Protein AF-A0A914RXA6-F1 (afdb_monomer)

Solvent-accessible surface area (backbone atoms only — not comparable to full-atom values): 20147 Å² total; per-residue (Å²): 140,71,58,86,93,45,43,65,64,52,51,53,50,33,56,74,69,72,50,89,82,77,82,39,56,93,51,66,67,59,55,51,46,68,58,69,48,72,67,62,54,61,55,39,67,74,65,61,76,54,83,86,56,59,90,65,76,67,70,42,73,61,54,65,49,63,72,43,52,73,65,57,54,55,53,51,73,72,42,91,56,79,72,66,82,76,67,86,68,56,71,71,52,51,51,52,47,53,53,40,39,26,70,80,35,60,93,83,37,78,87,78,80,72,66,60,33,81,85,72,40,52,60,83,75,58,58,83,81,52,86,82,71,82,71,86,61,72,94,69,70,74,56,85,57,93,64,69,81,92,52,52,63,46,33,62,37,60,74,42,94,46,41,63,63,94,42,90,64,60,51,68,52,58,33,51,54,50,51,51,53,66,27,88,86,32,50,95,68,60,60,62,47,78,48,84,48,66,50,33,20,34,48,24,32,57,27,22,47,41,63,97,44,67,52,97,59,41,71,60,52,51,54,48,50,48,54,14,43,56,46,21,21,70,69,78,66,56,76,57,49,76,46,26,40,15,74,71,76,49,33,31,48,88,46,69,49,39,44,40,39,74,73,68,60,29,74,48,44,28,38,35,25,34,66,44,63,76,64,91,55,56,77,46,86,36,80,64,63,58,66,84,48,53,51,58,51,50,54,28,49,47,55,17,50,52,46,49,53,52,49,50,54,50,52,51,33,56,76,71,71,48,86,73,78,78,74,82,85,77,79,78,96,125

Sequence (334 aa):
MVPPSMHRIVEDLFTGENLTFAITIPDVMNNARLKDDPILDEEADQRGILPHFRPYVSIDAKLAENHFSAESQNKIGLLKAKYRFGDYGSYKEMIKFMRTIEFYYPNFTKIIRIGMTHEGSPIEDDIFRVRLWRKNRSPQKCVRSLWGGRQTGSSTNPCSNLYQGEKVFSEPESRAVRDFLMSKEMKNKLDAFITLHTYAQLWIHPYSHETETYPMDYIELKRTAKRAIDKLKSVYGTQYKIGTGADTLAPASGGSDDWAKGVLGVKYVYLVELRPELECDIVSNGFILNKYELIPTAVETWEAVQVVMTSVLRAKRLSEGDSRLPSLFMRKQL

Organism: Parascaris equorum (NCBI:txid6256)

Secondary structure (DSSP, 8-state):
---TTTHHHHHHHHHHTT-----S-S-HHHHHHHHH-SHHHHHHHHHT--TTTTTTTT--HHHHHHHS-HHHHHHHHT-SS---TT----HHHHHHHHHHHHHH-TTT---------TTSS-GGG-TTT-TT--S----------S-----TT-BS-TTSTTB--SSTT-SHHHHHHHHHHHSTTTTT---EEEEEEEEE-EEE-S--SSTT---TTHHHHHHHHHHHHHHHHHHH----EEE-HHHHT---TT-HHHHHHHTS--SEEEEEEEEEESS--TT--SSS--GGGHHHHHHHHHHHHHHHHHHHHHHHHHHTT--PPP-SS-----

Nearest PDB structures (foldseek):
  1arm-assembly1_A  TM=8.042E-01  e=1.840E-14  Bos taurus
  1cps-assembly1_A  TM=8.169E-01  e=6.259E-13  Bos taurus
  4a94-assembly2_B  TM=7.901E-01  e=2.285E-13  Homo sapiens
  7eqz-assembly1_A  TM=7.968E-01  e=7.349E-12  Aedes aegypti
  7neu-assembly1_A  TM=6.731E-01  e=1.096E-12  Homo sapiens

InterPro domains:
  IPR000834 Peptidase M14, carboxypeptidase A [PF00246] (131-304)
  IPR000834 Peptidase M14, carboxypeptidase A [PS52035] (117-312)
  IPR000834 Peptidase M14, carboxypeptidase A [SM00631] (88-300)

Radius of gyration: 22.4 Å; Cα contacts (8 Å, |Δi|>4): 372; chains: 1; bounding box: 57×43×68 Å

Structure (mmCIF, N/CA/C/O backbone):
data_AF-A0A914RXA6-F1
#
_entry.id   AF-A0A914RXA6-F1
#
loop_
_atom_site.group_PDB
_atom_site.id
_atom_site.type_symbol
_atom_site.label_atom_id
_atom_site.label_alt_id
_atom_site.label_comp_id
_atom_site.label_asym_id
_atom_site.label_entity_id
_atom_site.label_seq_id
_atom_site.pdbx_PDB_ins_code
_atom_site.Cartn_x
_atom_site.Cartn_y
_atom_site.Cartn_z
_atom_site.occupancy
_atom_site.B_iso_or_equiv
_atom_site.auth_seq_id
_atom_site.auth_comp_id
_atom_site.auth_asym_id
_atom_site.auth_atom_id
_atom_site.pdbx_PDB_model_num
ATOM 1 N N . MET A 1 1 ? 17.495 -1.559 -11.433 1.00 70.69 1 MET A N 1
ATOM 2 C CA . MET A 1 1 ? 18.217 -2.843 -11.580 1.00 70.69 1 MET A CA 1
ATOM 3 C C . MET A 1 1 ? 18.555 -3.038 -13.044 1.00 70.69 1 MET A C 1
ATOM 5 O O . MET A 1 1 ? 17.665 -2.872 -13.869 1.00 70.69 1 MET A O 1
ATOM 9 N N . VAL A 1 2 ? 19.803 -3.374 -13.355 1.00 75.62 2 VAL A N 1
ATOM 10 C CA . VAL A 1 2 ? 20.264 -3.628 -14.726 1.00 75.62 2 VAL A CA 1
ATOM 11 C C . VAL A 1 2 ? 20.652 -5.107 -14.838 1.00 75.62 2 VAL A C 1
ATOM 13 O O . VAL A 1 2 ? 21.320 -5.607 -13.934 1.00 75.62 2 VAL A O 1
ATOM 16 N N . PRO A 1 3 ? 20.219 -5.839 -15.881 1.00 75.38 3 PRO A N 1
ATOM 17 C CA . PRO A 1 3 ? 20.657 -7.215 -16.104 1.00 75.38 3 PRO A CA 1
ATOM 18 C C . PRO A 1 3 ? 22.185 -7.325 -16.246 1.00 75.38 3 PRO A C 1
ATOM 20 O O . PRO A 1 3 ? 22.790 -6.432 -16.844 1.00 75.38 3 PRO A O 1
ATOM 23 N N . PRO A 1 4 ? 22.817 -8.428 -15.795 1.00 72.44 4 PRO A N 1
ATOM 24 C CA . PRO A 1 4 ? 24.272 -8.604 -15.884 1.00 72.44 4 PRO A CA 1
ATOM 25 C C . PRO A 1 4 ? 24.835 -8.486 -17.308 1.00 72.44 4 PRO A C 1
ATOM 27 O O . PRO A 1 4 ? 25.967 -8.070 -17.500 1.00 72.44 4 PRO A O 1
ATOM 30 N N . SER A 1 5 ? 24.049 -8.801 -18.336 1.00 75.62 5 SER A N 1
ATOM 31 C CA . SER A 1 5 ? 24.478 -8.646 -19.730 1.00 75.62 5 SER A CA 1
ATOM 32 C C . SER A 1 5 ? 24.536 -7.190 -20.211 1.00 75.62 5 SER A C 1
ATOM 34 O O . SER A 1 5 ? 25.124 -6.928 -21.254 1.00 75.62 5 SER A O 1
ATOM 36 N N . MET A 1 6 ? 23.914 -6.251 -19.490 1.00 79.44 6 MET A N 1
ATOM 37 C CA . MET A 1 6 ? 23.761 -4.855 -19.915 1.00 79.44 6 MET A CA 1
ATOM 38 C C . MET A 1 6 ? 24.449 -3.848 -18.991 1.00 79.44 6 MET A C 1
ATOM 40 O O . MET A 1 6 ? 24.481 -2.670 -19.332 1.00 79.44 6 MET A O 1
ATOM 44 N N . HIS A 1 7 ? 25.002 -4.267 -17.846 1.00 82.69 7 HIS A N 1
ATOM 45 C CA . HIS A 1 7 ? 25.527 -3.320 -16.854 1.00 82.69 7 HIS A CA 1
ATOM 46 C C . HIS A 1 7 ? 26.652 -2.438 -17.424 1.00 82.69 7 HIS A C 1
ATOM 48 O O . HIS A 1 7 ? 26.572 -1.223 -17.292 1.00 82.69 7 HIS A O 1
ATOM 54 N N . ARG A 1 8 ? 27.609 -3.017 -18.170 1.00 84.31 8 ARG A N 1
ATOM 55 C CA . ARG A 1 8 ? 28.707 -2.261 -18.803 1.00 84.31 8 ARG A CA 1
ATOM 56 C C . ARG A 1 8 ? 28.204 -1.221 -19.796 1.00 84.31 8 ARG A C 1
ATOM 58 O O . ARG A 1 8 ? 28.643 -0.087 -19.765 1.00 84.31 8 ARG A O 1
ATOM 65 N N . ILE A 1 9 ? 27.226 -1.592 -20.624 1.00 88.00 9 ILE A N 1
ATOM 66 C CA . ILE A 1 9 ? 26.633 -0.684 -21.616 1.00 88.00 9 ILE A CA 1
ATOM 67 C C . ILE A 1 9 ? 25.974 0.516 -20.920 1.00 88.00 9 ILE A C 1
ATOM 69 O O . ILE A 1 9 ? 26.076 1.640 -21.397 1.00 88.00 9 ILE A O 1
ATOM 73 N N . VAL A 1 10 ? 25.293 0.285 -19.794 1.00 86.12 10 VAL A N 1
ATOM 74 C CA . VAL A 1 10 ? 24.651 1.359 -19.020 1.00 86.12 10 VAL A CA 1
ATOM 75 C C . VAL A 1 10 ? 25.687 2.235 -18.309 1.00 86.12 10 VAL A C 1
ATOM 77 O O . VAL A 1 10 ? 25.536 3.453 -18.303 1.00 86.12 10 VAL A O 1
ATOM 80 N N . GLU A 1 11 ? 26.741 1.642 -17.745 1.00 87.56 11 GLU A N 1
ATOM 81 C CA . GLU A 1 11 ? 27.857 2.376 -17.128 1.00 87.56 11 GLU A CA 1
ATOM 82 C C . GLU A 1 11 ? 28.585 3.261 -18.153 1.00 87.56 11 GLU A C 1
ATOM 84 O O . GLU A 1 11 ? 28.803 4.447 -17.898 1.00 87.56 11 GLU A O 1
ATOM 89 N N . ASP A 1 12 ? 28.889 2.723 -19.337 1.00 89.00 12 ASP A N 1
ATOM 90 C CA . ASP A 1 12 ? 29.521 3.459 -20.437 1.00 89.00 12 ASP A CA 1
ATOM 91 C C . ASP A 1 12 ? 28.629 4.612 -20.923 1.00 89.00 12 ASP A C 1
ATOM 93 O O . ASP A 1 12 ? 29.107 5.717 -21.168 1.00 89.00 12 ASP A O 1
ATOM 97 N N . LEU A 1 13 ? 27.313 4.390 -21.012 1.00 91.00 13 LEU A N 1
ATOM 98 C CA . LEU A 1 13 ? 26.353 5.435 -21.370 1.00 91.00 13 LEU A CA 1
ATOM 99 C C . LEU A 1 13 ? 26.329 6.561 -20.328 1.00 91.00 13 LEU A C 1
ATOM 101 O O . LEU A 1 13 ? 26.361 7.735 -20.684 1.00 91.00 13 LEU A O 1
ATOM 105 N N . PHE A 1 14 ? 26.269 6.223 -19.038 1.00 91.50 14 PHE A N 1
ATOM 106 C CA . PHE A 1 14 ? 26.214 7.227 -17.973 1.00 91.50 14 PHE A CA 1
ATOM 107 C C . PHE A 1 14 ? 27.511 8.021 -17.867 1.00 91.50 14 PHE A C 1
ATOM 109 O O . PHE A 1 14 ? 27.465 9.242 -17.747 1.00 91.50 14 PHE A O 1
ATOM 116 N N . THR A 1 15 ? 28.659 7.352 -17.961 1.00 89.19 15 THR A N 1
ATOM 117 C CA . THR A 1 15 ? 29.961 8.029 -17.978 1.00 89.19 15 THR A CA 1
ATOM 118 C C . THR A 1 15 ? 30.140 8.890 -19.229 1.00 89.19 15 THR A C 1
ATOM 120 O O . THR A 1 15 ? 30.612 10.020 -19.113 1.00 89.19 15 THR A O 1
ATOM 123 N N . GLY A 1 16 ? 29.703 8.413 -20.399 1.00 90.38 16 GLY A N 1
ATOM 124 C CA . GLY A 1 16 ? 29.740 9.162 -21.658 1.00 90.38 16 GLY A CA 1
ATOM 125 C C . GLY A 1 16 ? 28.891 10.438 -21.643 1.00 90.38 16 GLY A C 1
ATOM 126 O O . GLY A 1 16 ? 29.319 11.460 -22.172 1.00 90.38 16 GLY A O 1
ATOM 127 N N . GLU A 1 17 ? 27.737 10.407 -20.974 1.00 92.88 17 GLU A N 1
ATOM 128 C CA . GLU A 1 17 ? 26.846 11.565 -20.783 1.00 92.88 17 GLU A CA 1
ATOM 129 C C . GLU A 1 17 ? 27.187 12.396 -19.528 1.00 92.88 17 GLU A C 1
ATOM 131 O O . GLU A 1 17 ? 26.440 13.298 -19.145 1.00 92.88 17 GLU A O 1
ATOM 136 N N . ASN A 1 18 ? 28.316 12.106 -18.868 1.00 92.00 18 ASN A N 1
ATOM 137 C CA . ASN A 1 18 ? 28.782 12.780 -17.653 1.00 92.00 18 ASN A CA 1
ATOM 138 C C . ASN A 1 18 ? 27.747 12.774 -16.503 1.00 92.00 18 ASN A C 1
ATOM 140 O O . ASN A 1 18 ? 27.629 13.731 -15.732 1.00 92.00 18 ASN A O 1
ATOM 144 N N . LEU A 1 19 ? 26.976 11.689 -16.398 1.00 87.38 19 LEU A N 1
ATOM 145 C CA . LEU A 1 19 ? 25.989 11.463 -15.348 1.00 87.38 19 LEU A CA 1
ATOM 146 C C . LEU A 1 19 ? 26.650 10.820 -14.126 1.00 87.38 19 LEU A C 1
ATOM 148 O O . LEU A 1 19 ? 27.368 9.824 -14.230 1.00 87.38 19 LEU A O 1
ATOM 152 N N . THR A 1 20 ? 26.359 11.351 -12.941 1.00 87.25 20 THR A N 1
ATOM 153 C CA . THR A 1 20 ? 26.773 10.739 -11.677 1.00 87.25 20 THR A CA 1
ATOM 154 C C . THR A 1 20 ? 25.828 9.598 -11.308 1.00 87.25 20 THR A C 1
ATOM 156 O O . THR A 1 20 ? 24.606 9.736 -11.346 1.00 87.25 20 THR A O 1
ATOM 159 N N . PHE A 1 21 ? 26.390 8.449 -10.935 1.00 82.75 21 PHE A N 1
ATOM 160 C CA . PHE A 1 21 ? 25.618 7.287 -10.499 1.00 82.75 21 PHE A CA 1
ATOM 161 C C . PHE A 1 21 ? 26.344 6.528 -9.387 1.00 82.75 21 PHE A C 1
ATOM 163 O O . PHE A 1 21 ? 27.556 6.648 -9.217 1.00 82.75 21 PHE A O 1
ATOM 170 N N . ALA A 1 22 ? 25.590 5.725 -8.637 1.00 80.12 22 ALA A N 1
ATOM 171 C CA . ALA A 1 22 ? 26.117 4.814 -7.630 1.00 80.12 22 ALA A CA 1
ATOM 172 C C . ALA A 1 22 ? 25.520 3.420 -7.840 1.00 80.12 22 ALA A C 1
ATOM 174 O O . ALA A 1 22 ? 24.326 3.274 -8.116 1.00 80.12 22 ALA A O 1
ATOM 175 N N . ILE A 1 23 ? 26.349 2.385 -7.702 1.00 77.69 23 ILE A N 1
ATOM 176 C CA . ILE A 1 23 ? 25.876 1.000 -7.709 1.00 77.69 23 ILE A CA 1
ATOM 177 C C . ILE A 1 23 ? 25.310 0.712 -6.326 1.00 77.69 23 ILE A C 1
ATOM 179 O O . ILE A 1 23 ? 26.060 0.646 -5.360 1.00 77.69 23 ILE A O 1
ATOM 183 N N . THR A 1 24 ? 23.991 0.537 -6.239 1.00 71.38 24 THR A N 1
ATOM 184 C CA . THR A 1 24 ? 23.312 0.289 -4.962 1.00 71.38 24 THR A CA 1
ATOM 185 C C . THR A 1 24 ? 23.213 -1.179 -4.587 1.00 71.38 24 THR A C 1
ATOM 187 O O . THR A 1 24 ? 22.946 -1.461 -3.442 1.00 71.38 24 THR A O 1
ATOM 190 N N . ILE A 1 25 ? 23.375 -2.139 -5.497 1.00 72.75 25 ILE A N 1
ATOM 191 C CA . ILE A 1 25 ? 23.600 -3.550 -5.145 1.00 72.75 25 ILE A CA 1
ATOM 192 C C . ILE A 1 25 ? 24.485 -4.138 -6.241 1.00 72.75 25 ILE A C 1
ATOM 194 O O . ILE A 1 25 ? 24.017 -4.237 -7.378 1.00 72.75 25 ILE A O 1
ATOM 198 N N . PRO A 1 26 ? 25.725 -4.551 -5.932 1.00 76.75 26 PRO A N 1
ATOM 199 C CA . PRO A 1 26 ? 26.627 -5.097 -6.942 1.00 76.75 26 PRO A CA 1
ATOM 200 C C . PRO A 1 26 ? 26.204 -6.496 -7.411 1.00 76.75 26 PRO A C 1
ATOM 202 O O . PRO A 1 26 ? 26.319 -6.804 -8.592 1.00 76.75 26 PRO A O 1
ATOM 205 N N . ASP A 1 27 ? 25.662 -7.327 -6.512 1.00 75.12 27 ASP A N 1
ATOM 206 C CA . ASP A 1 27 ? 25.186 -8.677 -6.831 1.00 75.12 27 ASP A CA 1
ATOM 207 C C . ASP A 1 27 ? 23.806 -8.946 -6.215 1.00 75.12 27 ASP A C 1
ATOM 209 O O . ASP A 1 27 ? 23.654 -9.251 -5.029 1.00 75.12 27 ASP A O 1
ATOM 213 N N . VAL A 1 28 ? 22.772 -8.825 -7.051 1.00 73.06 28 VAL A N 1
ATOM 214 C CA . VAL A 1 28 ? 21.378 -9.067 -6.656 1.00 73.06 28 VAL A CA 1
ATOM 215 C C . VAL A 1 28 ? 21.133 -10.545 -6.340 1.00 73.06 28 VAL A C 1
ATOM 217 O O . VAL A 1 28 ? 20.337 -10.846 -5.451 1.00 73.06 28 VAL A O 1
ATOM 220 N N . MET A 1 29 ? 21.805 -11.468 -7.038 1.00 68.31 29 MET A N 1
ATOM 221 C CA . MET A 1 29 ? 21.589 -12.904 -6.860 1.00 68.31 29 MET A CA 1
ATOM 222 C C . MET A 1 29 ? 22.169 -13.377 -5.530 1.00 68.31 29 MET A C 1
ATOM 224 O O . MET A 1 29 ? 21.499 -14.099 -4.793 1.00 68.31 29 MET A O 1
ATOM 228 N N . ASN A 1 30 ? 23.384 -12.940 -5.203 1.00 69.94 30 ASN A N 1
ATOM 229 C CA . ASN A 1 30 ? 24.000 -13.259 -3.924 1.00 69.94 30 ASN A CA 1
ATOM 230 C C . ASN A 1 30 ? 23.242 -12.610 -2.755 1.00 69.94 30 ASN A C 1
ATOM 232 O O . ASN A 1 30 ? 22.976 -13.275 -1.761 1.00 69.94 30 ASN A O 1
ATOM 236 N N . ASN A 1 31 ? 22.797 -11.355 -2.892 1.00 66.69 31 ASN A N 1
ATOM 237 C CA . ASN A 1 31 ? 21.989 -10.688 -1.861 1.00 66.69 31 ASN A CA 1
ATOM 238 C C . ASN A 1 31 ? 20.656 -11.416 -1.598 1.00 66.69 31 ASN A C 1
ATOM 240 O O . ASN A 1 31 ? 20.253 -11.566 -0.448 1.00 66.69 31 ASN A O 1
ATOM 244 N N . ALA A 1 32 ? 19.990 -11.909 -2.650 1.00 65.38 32 ALA A N 1
ATOM 245 C CA . ALA A 1 32 ? 18.793 -12.733 -2.495 1.00 65.38 32 ALA A CA 1
ATOM 246 C C . ALA A 1 32 ? 19.107 -14.044 -1.753 1.00 65.38 32 ALA A C 1
ATOM 248 O O . ALA A 1 32 ? 18.451 -14.356 -0.767 1.00 65.38 32 ALA A O 1
ATOM 249 N N . ARG A 1 33 ? 20.165 -14.759 -2.162 1.00 65.81 33 ARG A N 1
ATOM 250 C CA . ARG A 1 33 ? 20.575 -16.023 -1.529 1.00 65.81 33 ARG A CA 1
ATOM 251 C C . ARG A 1 33 ? 20.935 -15.863 -0.057 1.00 65.81 33 ARG A C 1
ATOM 253 O O . ARG A 1 33 ? 20.430 -16.620 0.755 1.00 65.81 33 ARG A O 1
ATOM 260 N N . LEU A 1 34 ? 21.747 -14.867 0.298 1.00 65.00 34 LEU A N 1
ATOM 261 C CA . LEU A 1 34 ? 22.152 -14.618 1.688 1.00 65.00 34 LEU A CA 1
ATOM 262 C C . LEU A 1 34 ? 20.964 -14.318 2.610 1.00 65.00 34 LEU A C 1
ATOM 264 O O . LEU A 1 34 ? 21.022 -14.605 3.800 1.00 65.00 34 LEU A O 1
ATOM 268 N N . LYS A 1 35 ? 19.888 -13.735 2.073 1.00 64.06 35 LYS A N 1
ATOM 269 C CA . LYS A 1 35 ? 18.666 -13.447 2.836 1.00 64.06 35 LYS A CA 1
ATOM 270 C C . LYS A 1 35 ? 17.714 -14.642 2.919 1.00 64.06 35 LYS A C 1
ATOM 272 O O . LYS A 1 35 ? 16.883 -14.667 3.826 1.00 64.06 35 LYS A O 1
ATOM 277 N N . ASP A 1 36 ? 17.888 -15.627 2.041 1.00 59.00 36 ASP A N 1
ATOM 278 C CA . ASP A 1 36 ? 17.101 -16.859 1.987 1.00 59.00 36 ASP A CA 1
ATOM 279 C C . ASP A 1 36 ? 17.826 -18.076 2.628 1.00 59.00 36 ASP A C 1
ATOM 281 O O . ASP A 1 36 ? 17.186 -19.106 2.836 1.00 59.00 36 ASP A O 1
ATOM 285 N N . ASP A 1 37 ? 19.128 -17.990 2.958 1.00 54.47 37 ASP A N 1
ATOM 286 C CA . ASP A 1 37 ? 19.946 -19.113 3.464 1.00 54.47 37 ASP A CA 1
ATOM 287 C C . ASP A 1 37 ? 19.778 -19.355 4.988 1.00 54.47 37 ASP A C 1
ATOM 289 O O . ASP A 1 37 ? 20.073 -18.463 5.795 1.00 54.47 37 ASP A O 1
ATOM 293 N N . PRO A 1 38 ? 19.321 -20.548 5.424 1.00 49.25 38 PRO A N 1
ATOM 294 C CA . PRO A 1 38 ? 19.235 -20.921 6.838 1.00 49.25 38 PRO A CA 1
ATOM 295 C C 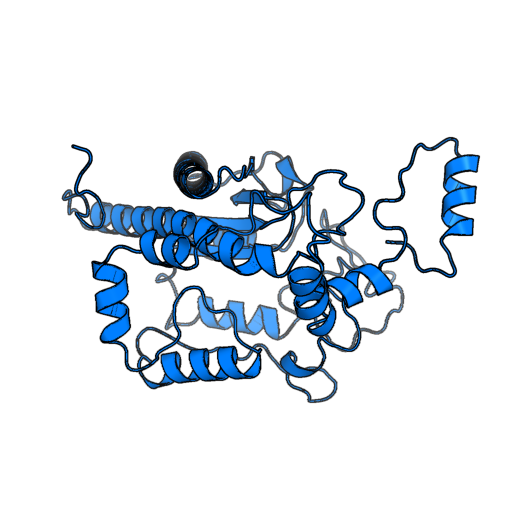. PRO A 1 38 ? 20.576 -21.346 7.465 1.00 49.25 38 PRO A C 1
ATOM 297 O O . PRO A 1 38 ? 20.719 -21.265 8.680 1.00 49.25 38 PRO A O 1
ATOM 300 N N . ILE A 1 39 ? 21.546 -21.825 6.676 1.00 45.09 39 ILE A N 1
ATOM 301 C CA . ILE A 1 39 ? 22.779 -22.478 7.167 1.00 45.09 39 ILE A CA 1
ATOM 302 C C . ILE A 1 39 ? 23.802 -21.440 7.647 1.00 45.09 39 ILE A C 1
ATOM 304 O O . ILE A 1 39 ? 24.526 -21.662 8.618 1.00 45.09 39 ILE A O 1
ATOM 308 N N . LEU A 1 40 ? 23.825 -20.269 7.008 1.00 48.44 40 LEU A N 1
ATOM 309 C CA . LEU A 1 40 ? 24.707 -19.166 7.393 1.00 48.44 40 LEU A CA 1
ATOM 310 C C . LEU A 1 40 ? 24.338 -18.533 8.745 1.00 48.44 40 LEU A C 1
ATOM 312 O O . LEU A 1 40 ? 25.197 -17.893 9.346 1.00 48.44 40 LEU A O 1
ATOM 316 N N . ASP A 1 41 ? 23.114 -18.735 9.249 1.00 44.09 41 ASP A N 1
ATOM 317 C CA . ASP A 1 41 ? 22.720 -18.284 10.593 1.00 44.09 41 ASP A CA 1
ATOM 318 C C . ASP A 1 41 ? 23.404 -19.101 11.694 1.00 44.09 41 ASP A C 1
ATOM 320 O O . ASP A 1 41 ? 23.957 -18.521 12.625 1.00 44.09 41 ASP A O 1
ATOM 324 N N . GLU A 1 42 ? 23.417 -20.435 11.586 1.00 42.56 42 GLU A N 1
ATOM 325 C CA . GLU A 1 42 ? 24.014 -21.297 12.616 1.00 42.56 42 GLU A CA 1
ATOM 326 C C . GLU A 1 42 ? 25.539 -21.137 12.682 1.00 42.56 42 GLU A C 1
ATOM 328 O O . GLU A 1 42 ? 26.114 -21.082 13.770 1.00 42.56 42 GLU A O 1
ATOM 333 N N . GLU A 1 43 ? 26.216 -21.002 11.535 1.00 40.09 43 GLU A N 1
ATOM 334 C CA . GLU A 1 43 ? 27.670 -20.804 11.515 1.00 40.09 43 GLU A CA 1
ATOM 335 C C . GLU A 1 43 ? 28.094 -19.382 11.925 1.00 40.09 43 GLU A C 1
ATOM 337 O O . GLU A 1 43 ? 29.145 -19.217 12.554 1.00 40.09 43 GLU A O 1
ATOM 342 N N . ALA A 1 44 ? 27.307 -18.348 11.602 1.00 42.56 44 ALA A N 1
ATOM 343 C CA . ALA A 1 44 ? 27.601 -16.973 12.013 1.00 42.56 44 ALA A CA 1
ATOM 344 C C . ALA A 1 44 ? 27.392 -16.759 13.521 1.00 42.56 44 ALA A C 1
ATOM 346 O O . ALA A 1 44 ? 28.184 -16.041 14.145 1.00 42.56 44 ALA A O 1
ATOM 347 N N . ASP A 1 45 ? 26.385 -17.414 14.108 1.00 43.72 45 ASP A N 1
ATOM 348 C CA . ASP A 1 45 ? 26.116 -17.385 15.549 1.00 43.72 45 ASP A CA 1
ATOM 349 C C . ASP A 1 45 ? 27.201 -18.149 16.336 1.00 43.72 45 ASP A C 1
ATOM 351 O O . ASP A 1 45 ? 27.731 -17.652 17.332 1.00 43.72 45 ASP A O 1
ATOM 355 N N . GLN A 1 46 ? 27.663 -19.295 15.816 1.00 40.72 46 GLN A N 1
ATOM 356 C CA . GLN A 1 46 ? 28.742 -20.084 16.430 1.00 40.72 46 GLN A CA 1
ATOM 357 C C . GLN A 1 46 ? 30.130 -19.429 16.345 1.00 40.72 46 GLN A C 1
ATOM 359 O O . GLN A 1 46 ? 30.961 -19.641 17.229 1.00 40.72 46 GLN A O 1
ATOM 364 N N . ARG A 1 47 ? 30.416 -18.640 15.298 1.00 42.59 47 ARG A N 1
ATOM 365 C CA . ARG A 1 47 ? 31.748 -18.035 15.089 1.00 42.59 47 ARG A CA 1
ATOM 366 C C . ARG A 1 47 ? 31.878 -16.595 15.596 1.00 42.59 47 ARG A C 1
ATOM 368 O O . ARG A 1 47 ? 32.973 -16.041 15.550 1.00 42.59 47 ARG A O 1
ATOM 375 N N . GLY A 1 48 ? 30.798 -15.968 16.071 1.00 40.97 48 GLY A N 1
ATOM 376 C CA . GLY A 1 48 ? 30.840 -14.604 16.616 1.00 40.97 48 GLY A CA 1
ATOM 377 C C . GLY A 1 48 ? 31.232 -13.517 15.601 1.00 40.97 48 GLY A C 1
ATOM 378 O O . GLY A 1 48 ? 31.668 -12.437 15.998 1.00 40.97 48 GLY A O 1
ATOM 379 N N . ILE A 1 49 ? 31.071 -13.777 14.296 1.00 43.38 49 ILE A N 1
ATOM 380 C CA . ILE A 1 49 ? 31.531 -12.913 13.184 1.00 43.38 49 ILE A CA 1
ATOM 381 C C . ILE A 1 49 ? 30.539 -11.764 12.887 1.00 43.38 49 ILE A C 1
ATOM 383 O O . ILE A 1 49 ? 30.722 -10.985 11.957 1.00 43.38 49 ILE A O 1
ATOM 387 N N . LEU A 1 50 ? 29.527 -11.556 13.736 1.00 40.50 50 LEU A N 1
ATOM 388 C CA . LEU A 1 50 ? 28.646 -10.380 13.701 1.00 40.50 50 LEU A CA 1
ATOM 389 C C . LEU A 1 50 ? 28.973 -9.357 14.818 1.00 40.50 50 LEU A C 1
ATOM 391 O O . LEU A 1 50 ? 28.096 -9.045 15.628 1.00 40.50 50 LEU A O 1
ATOM 395 N N . PRO A 1 51 ? 30.189 -8.769 14.900 1.00 34.94 51 PRO A N 1
ATOM 396 C CA . PRO A 1 51 ? 30.478 -7.742 15.901 1.00 34.94 51 PRO A CA 1
ATOM 397 C C . PRO A 1 51 ? 29.834 -6.376 15.582 1.00 34.94 51 PRO A C 1
ATOM 399 O O . PRO A 1 51 ? 29.855 -5.498 16.440 1.00 34.94 51 PRO A O 1
ATOM 402 N N . HIS A 1 52 ? 29.199 -6.190 14.413 1.00 38.66 52 HIS A N 1
ATOM 403 C CA . HIS A 1 52 ? 28.519 -4.932 14.042 1.00 38.66 52 HIS A CA 1
ATOM 404 C C . HIS A 1 52 ? 26.988 -4.989 13.934 1.00 38.66 52 HIS A C 1
ATOM 406 O O . HIS A 1 52 ? 26.366 -3.951 13.735 1.00 38.66 52 HIS A O 1
ATOM 412 N N . PHE A 1 53 ? 26.360 -6.145 14.167 1.00 38.31 53 PHE A N 1
ATOM 413 C CA . PHE A 1 53 ? 24.891 -6.260 14.215 1.00 38.31 53 PHE A CA 1
ATOM 414 C C . PHE A 1 53 ? 24.342 -6.513 15.630 1.00 38.31 53 PHE A C 1
ATOM 416 O O . PHE A 1 53 ? 23.133 -6.574 15.839 1.00 38.31 53 PHE A O 1
ATOM 423 N N . ARG A 1 54 ? 25.219 -6.582 16.640 1.00 33.59 54 ARG A N 1
ATOM 424 C CA . ARG A 1 54 ? 24.850 -6.910 18.024 1.00 33.59 54 ARG A CA 1
ATOM 425 C C . ARG A 1 54 ? 23.992 -5.905 18.818 1.00 33.59 54 ARG A C 1
ATOM 427 O O . ARG A 1 54 ? 23.446 -6.375 19.812 1.00 33.59 54 ARG A O 1
ATOM 434 N N . PRO A 1 55 ? 23.765 -4.616 18.469 1.00 32.06 55 PRO A N 1
ATOM 435 C CA . PRO A 1 55 ? 22.812 -3.834 19.258 1.00 32.06 55 PRO A CA 1
ATOM 436 C C . PRO A 1 55 ? 21.351 -4.225 18.975 1.00 32.06 55 PRO A C 1
ATOM 438 O O . PRO A 1 55 ? 20.504 -4.008 19.832 1.00 32.06 55 PRO A O 1
ATOM 441 N N . TYR A 1 56 ? 21.047 -4.827 17.816 1.00 36.59 56 TYR A N 1
ATOM 442 C CA . TYR A 1 56 ? 19.663 -5.120 17.402 1.00 36.59 56 TYR A CA 1
ATOM 443 C C . TYR A 1 56 ? 19.265 -6.598 17.523 1.00 36.59 56 TYR A C 1
ATOM 445 O O . TYR A 1 56 ? 18.080 -6.917 17.535 1.00 36.59 56 TYR A O 1
ATOM 453 N N . VAL A 1 57 ? 20.236 -7.502 17.696 1.00 36.09 57 VAL A N 1
ATOM 454 C CA . VAL A 1 57 ? 20.020 -8.961 17.834 1.00 36.09 57 VAL A CA 1
ATOM 455 C C . VAL A 1 57 ? 19.493 -9.361 19.229 1.00 36.09 57 VAL A C 1
ATOM 457 O O . VAL A 1 57 ? 19.196 -10.522 19.477 1.00 36.09 57 VAL A O 1
ATOM 460 N N . SER A 1 58 ? 19.288 -8.401 20.137 1.00 35.41 58 SER A N 1
ATOM 461 C CA . SER A 1 58 ? 18.577 -8.627 21.407 1.00 35.41 58 SER A CA 1
ATOM 462 C C . SER A 1 58 ? 17.248 -7.878 21.500 1.00 35.41 58 SER A C 1
ATOM 464 O O . SER A 1 58 ? 16.815 -7.517 22.595 1.00 35.41 58 SER A O 1
ATOM 466 N N . ILE A 1 59 ? 16.544 -7.679 20.376 1.00 37.84 59 ILE A N 1
ATOM 467 C CA . ILE A 1 59 ? 15.087 -7.509 20.463 1.00 37.84 59 ILE A CA 1
ATOM 468 C C . ILE A 1 59 ? 14.529 -8.876 20.853 1.00 37.84 59 ILE A C 1
ATOM 470 O O . ILE A 1 59 ? 14.163 -9.707 20.028 1.00 37.84 59 ILE A O 1
ATOM 474 N N . ASP A 1 60 ? 14.590 -9.093 22.162 1.00 40.16 60 ASP A N 1
ATOM 475 C CA . ASP A 1 60 ? 13.957 -10.128 22.948 1.00 40.16 60 ASP A CA 1
ATOM 476 C C . ASP A 1 60 ? 12.633 -10.494 22.260 1.00 40.16 60 ASP A C 1
ATOM 478 O O . ASP A 1 60 ? 11.794 -9.620 22.035 1.00 40.16 60 ASP A O 1
ATOM 482 N N . ALA A 1 61 ? 12.388 -11.766 21.941 1.00 40.78 61 ALA A N 1
ATOM 483 C CA . ALA A 1 61 ? 11.039 -12.204 21.564 1.00 40.78 61 ALA A CA 1
ATOM 484 C C . ALA A 1 61 ? 10.007 -11.750 22.628 1.00 40.78 61 ALA A C 1
ATOM 486 O O . ALA A 1 61 ? 8.849 -11.481 22.317 1.00 40.78 61 ALA A O 1
ATOM 487 N N . LYS A 1 62 ? 10.479 -11.510 23.863 1.00 37.75 62 LYS A N 1
ATOM 488 C CA . LYS A 1 62 ? 9.758 -10.837 24.946 1.00 37.75 62 LYS A CA 1
ATOM 489 C C . LYS A 1 62 ? 9.355 -9.386 24.671 1.00 37.75 62 LYS A C 1
ATOM 491 O O . LYS A 1 62 ? 8.360 -8.957 25.228 1.00 37.75 62 LYS A O 1
ATOM 496 N N . LEU A 1 63 ? 10.076 -8.597 23.873 1.00 39.62 63 LEU A N 1
ATOM 497 C CA . LEU A 1 63 ? 9.677 -7.232 23.492 1.00 39.62 63 LEU A CA 1
ATOM 498 C C . LEU A 1 63 ? 8.500 -7.265 22.514 1.00 39.62 63 LEU A C 1
ATOM 500 O O . LEU A 1 63 ? 7.528 -6.543 22.725 1.00 39.62 63 LEU A O 1
ATOM 504 N N . ALA A 1 64 ? 8.532 -8.151 21.511 1.00 41.53 64 ALA A N 1
ATOM 505 C CA . ALA A 1 64 ? 7.375 -8.397 20.648 1.00 41.53 64 ALA A CA 1
ATOM 506 C C . ALA A 1 64 ? 6.179 -8.935 21.457 1.00 41.53 64 ALA A C 1
ATOM 508 O O . ALA A 1 64 ? 5.057 -8.488 21.241 1.00 41.53 64 ALA A O 1
ATOM 509 N N . GLU A 1 65 ? 6.411 -9.810 22.445 1.00 44.12 65 GLU A N 1
ATOM 510 C CA . GLU A 1 65 ? 5.375 -10.252 23.388 1.00 44.12 65 GLU A CA 1
ATOM 511 C C . GLU A 1 65 ? 4.853 -9.096 24.275 1.00 44.12 65 GLU A C 1
ATOM 513 O O . GLU A 1 65 ? 3.640 -8.933 24.403 1.00 44.12 65 GLU A O 1
ATOM 518 N N . ASN A 1 66 ? 5.728 -8.256 24.837 1.00 44.25 66 ASN A N 1
ATOM 519 C CA . ASN A 1 66 ? 5.383 -7.186 25.786 1.00 44.25 66 ASN A CA 1
ATOM 520 C C . ASN A 1 66 ? 4.669 -5.981 25.151 1.00 44.25 66 ASN A C 1
ATOM 522 O O . ASN A 1 66 ? 4.015 -5.223 25.870 1.00 44.25 66 ASN A O 1
ATOM 526 N N . HIS A 1 67 ? 4.779 -5.774 23.834 1.00 45.88 67 HIS A N 1
ATOM 527 C CA . HIS A 1 67 ? 4.040 -4.709 23.144 1.00 45.88 67 HIS A CA 1
ATOM 528 C C . HIS A 1 67 ? 2.540 -5.004 23.030 1.00 45.88 67 HIS A C 1
ATOM 530 O O . HIS A 1 67 ? 1.731 -4.076 22.985 1.00 45.88 67 HIS A O 1
ATOM 536 N N . PHE A 1 68 ? 2.143 -6.275 23.079 1.00 49.78 68 PHE A N 1
ATOM 537 C CA . PHE A 1 68 ? 0.740 -6.645 23.197 1.00 49.78 68 PHE A CA 1
ATOM 538 C C . PHE A 1 68 ? 0.358 -6.702 24.672 1.00 49.78 68 PHE A C 1
ATOM 540 O O . PHE A 1 68 ? 0.995 -7.389 25.466 1.00 49.78 68 PHE A O 1
ATOM 547 N N . SER A 1 69 ? -0.708 -5.994 25.060 1.00 51.41 69 SER A N 1
ATOM 548 C CA . SER A 1 69 ? -1.173 -6.034 26.450 1.00 51.41 69 SER A CA 1
ATOM 549 C C . SER A 1 69 ? -1.391 -7.486 26.906 1.00 51.41 69 SER A C 1
ATOM 551 O O . SER A 1 69 ? -1.842 -8.330 26.127 1.00 51.41 69 SER A O 1
ATOM 553 N N . ALA A 1 70 ? -1.135 -7.781 28.185 1.00 52.06 70 ALA A N 1
ATOM 554 C CA . ALA A 1 70 ? -1.411 -9.102 28.766 1.00 52.06 70 ALA A CA 1
ATOM 555 C C . ALA A 1 70 ? -2.870 -9.558 28.521 1.00 52.06 70 ALA A C 1
ATOM 557 O O . ALA A 1 70 ? -3.173 -10.747 28.458 1.00 52.06 70 ALA A O 1
ATOM 558 N N . GLU A 1 71 ? -3.783 -8.602 28.319 1.00 48.09 71 GLU A N 1
ATOM 559 C CA . GLU A 1 71 ? -5.165 -8.840 27.910 1.00 48.09 71 GLU A CA 1
ATOM 560 C C . GLU A 1 71 ? -5.292 -9.347 26.459 1.00 48.09 71 GLU A C 1
ATOM 562 O O . GLU A 1 71 ? -6.050 -10.284 26.207 1.00 48.09 71 GLU A O 1
ATOM 567 N N . SER A 1 72 ? -4.547 -8.771 25.508 1.00 46.88 72 SER A N 1
ATOM 568 C CA . SER A 1 72 ? -4.483 -9.244 24.117 1.00 46.88 72 SER A CA 1
ATOM 569 C C . SER A 1 72 ? -3.909 -10.658 24.036 1.00 46.88 72 SER A C 1
ATOM 571 O O . SER A 1 72 ? -4.472 -11.506 23.344 1.00 46.88 72 SER A O 1
ATOM 573 N N . GLN A 1 73 ? -2.856 -10.952 24.802 1.00 51.59 73 GLN A N 1
ATOM 574 C CA . GLN A 1 73 ? -2.281 -12.298 24.864 1.00 51.59 73 GLN A CA 1
ATOM 575 C C . GLN A 1 73 ? -3.235 -13.323 25.501 1.00 51.59 73 GLN A C 1
ATOM 577 O O . GLN A 1 73 ? -3.420 -14.415 24.960 1.00 51.59 73 GLN A O 1
ATOM 582 N N . ASN A 1 74 ? -3.925 -12.960 26.589 1.00 51.78 74 ASN A N 1
ATOM 583 C CA . ASN A 1 74 ? -4.955 -13.815 27.191 1.00 51.78 74 ASN A CA 1
ATOM 584 C C . ASN A 1 74 ? -6.121 -14.090 26.229 1.00 51.78 74 ASN A C 1
ATOM 586 O O . ASN A 1 74 ? -6.641 -15.205 26.189 1.00 51.78 74 ASN A O 1
ATOM 590 N N . LYS A 1 75 ? -6.510 -13.104 25.410 1.00 51.34 75 LYS A N 1
ATOM 591 C CA . LYS A 1 75 ? -7.528 -13.282 24.364 1.00 51.34 75 LYS A CA 1
ATOM 592 C C . LYS A 1 75 ? -7.063 -14.232 23.260 1.00 51.34 75 LYS A C 1
ATOM 594 O O . LYS A 1 75 ? -7.866 -15.052 22.825 1.00 51.34 75 LYS A O 1
ATOM 599 N N . ILE A 1 76 ? -5.786 -14.197 22.861 1.00 50.94 76 ILE A N 1
ATOM 600 C CA . ILE A 1 76 ? -5.208 -15.164 21.908 1.00 50.94 76 ILE A CA 1
ATOM 601 C C . ILE A 1 76 ? -5.258 -16.591 22.475 1.00 50.94 76 ILE A C 1
ATOM 603 O O . ILE A 1 76 ? -5.595 -17.526 21.750 1.00 50.94 76 ILE A O 1
ATOM 607 N N . GLY A 1 77 ? -5.005 -16.766 23.777 1.00 52.22 77 GLY A N 1
ATOM 608 C CA . GLY A 1 77 ? -5.094 -18.066 24.455 1.00 52.22 77 GLY A CA 1
ATOM 609 C C . GLY A 1 77 ? -6.473 -18.740 24.366 1.00 52.22 77 GLY A C 1
ATOM 610 O O . GLY A 1 77 ? -6.553 -19.970 24.392 1.00 52.22 77 GLY A O 1
ATOM 611 N N . LEU A 1 78 ? -7.538 -17.946 24.202 1.00 57.03 78 LEU A N 1
ATOM 612 C CA . LEU A 1 78 ? -8.925 -18.399 24.054 1.00 57.03 78 LEU A CA 1
ATOM 613 C C . LEU A 1 78 ? -9.314 -18.717 22.599 1.00 57.03 78 LEU A C 1
ATOM 615 O O . LEU A 1 78 ? -10.378 -19.294 22.364 1.00 57.03 78 LEU A O 1
ATOM 619 N N . LEU A 1 79 ? -8.484 -18.356 21.614 1.00 62.59 79 LEU A N 1
ATOM 620 C CA . LEU A 1 79 ? -8.779 -18.608 20.206 1.00 62.59 79 LEU A CA 1
ATOM 621 C C . LEU A 1 79 ? -8.496 -20.071 19.833 1.00 62.59 79 LEU A C 1
ATOM 623 O O . LEU A 1 79 ? -7.469 -20.650 20.192 1.00 62.59 79 LEU A O 1
ATOM 627 N N . LYS A 1 80 ? -9.397 -20.667 19.041 1.00 67.62 80 LYS A N 1
ATOM 628 C CA . LYS A 1 80 ? -9.216 -22.023 18.488 1.00 67.62 80 LYS A CA 1
ATOM 629 C C . LYS A 1 80 ? -8.136 -22.082 17.400 1.00 67.62 80 LYS A C 1
ATOM 631 O O . LYS A 1 80 ? -7.475 -23.104 17.245 1.00 67.62 80 LYS A O 1
ATOM 636 N N . ALA A 1 81 ? -7.938 -20.983 16.671 1.00 67.19 81 ALA A N 1
ATOM 637 C CA . ALA A 1 81 ? -6.823 -20.804 15.749 1.00 67.19 81 ALA A CA 1
ATOM 638 C C . ALA A 1 81 ? -5.623 -20.230 16.517 1.00 67.19 81 ALA A C 1
ATOM 640 O O . ALA A 1 81 ? -5.640 -19.059 16.894 1.00 67.19 81 ALA A O 1
ATOM 641 N N . LYS A 1 82 ? -4.599 -21.054 16.764 1.00 65.50 82 LYS A N 1
ATOM 642 C CA . LYS A 1 82 ? -3.380 -20.636 17.465 1.00 65.50 82 LYS A CA 1
ATOM 643 C C . LYS A 1 82 ? -2.251 -20.411 16.471 1.00 65.50 82 LYS A C 1
ATOM 645 O O . LYS A 1 82 ? -1.795 -21.348 15.824 1.00 65.50 82 LYS A O 1
ATOM 650 N N . TYR A 1 83 ? -1.802 -19.171 16.401 1.00 64.62 83 TYR A N 1
ATOM 651 C CA . TYR A 1 83 ? -0.558 -18.762 15.768 1.00 64.62 83 TYR A CA 1
ATOM 652 C C . TYR A 1 83 ? 0.009 -17.693 16.684 1.00 64.62 83 TYR A C 1
ATOM 654 O O . TYR A 1 83 ? -0.696 -16.729 16.997 1.00 64.62 83 TYR A O 1
ATOM 662 N N . ARG A 1 84 ? 1.194 -17.932 17.246 1.00 57.03 84 ARG A N 1
ATOM 663 C CA . ARG A 1 84 ? 1.763 -16.974 18.191 1.00 57.03 84 ARG A CA 1
ATOM 664 C C . ARG A 1 84 ? 2.059 -15.697 17.417 1.00 57.03 84 ARG A C 1
ATOM 666 O O . ARG A 1 84 ? 2.674 -15.726 16.355 1.00 57.03 84 ARG A O 1
ATOM 673 N N . PHE A 1 85 ? 1.545 -14.584 17.924 1.00 49.53 85 PHE A N 1
ATOM 674 C CA . PHE A 1 85 ? 1.843 -13.278 17.360 1.00 49.53 85 PHE A CA 1
ATOM 675 C C . PHE A 1 85 ? 3.344 -13.027 17.534 1.00 49.53 85 PHE A C 1
ATOM 677 O O . PHE A 1 85 ? 3.838 -13.117 18.652 1.00 49.53 85 PHE A O 1
ATOM 684 N N . GLY A 1 86 ? 4.051 -12.760 16.436 1.00 52.22 86 GLY A N 1
ATOM 685 C CA . GLY A 1 86 ? 5.510 -12.625 16.433 1.00 52.22 86 GLY A CA 1
ATOM 686 C C . GLY A 1 86 ? 6.266 -13.837 15.885 1.00 52.22 86 GLY A C 1
ATOM 687 O O . GLY A 1 86 ? 7.448 -13.697 15.604 1.00 52.22 86 GLY A O 1
ATOM 688 N N . ASP A 1 87 ? 5.608 -14.972 15.636 1.00 60.44 87 ASP A N 1
ATOM 689 C CA . ASP A 1 87 ? 6.231 -16.079 14.905 1.00 60.44 87 ASP A CA 1
ATOM 690 C C . ASP A 1 87 ? 5.992 -15.887 13.399 1.00 60.44 87 ASP A C 1
ATOM 692 O O . ASP A 1 87 ? 4.853 -15.719 12.958 1.00 60.44 87 ASP A O 1
ATOM 696 N N . TYR A 1 88 ? 7.058 -15.913 12.596 1.00 60.31 88 TYR A N 1
ATOM 697 C CA . TYR A 1 88 ? 6.953 -16.013 11.140 1.00 60.31 88 TYR A CA 1
ATOM 698 C C . TYR A 1 88 ? 7.201 -17.464 10.728 1.00 60.31 88 TYR A C 1
ATOM 700 O O . TYR A 1 88 ? 8.279 -18.011 10.948 1.00 60.31 88 TYR A O 1
ATOM 708 N N . GLY A 1 89 ? 6.177 -18.096 10.165 1.00 64.56 89 GLY A N 1
ATOM 709 C CA . GLY A 1 89 ? 6.218 -19.481 9.703 1.00 64.56 89 GLY A CA 1
ATOM 710 C C . GLY A 1 89 ? 6.342 -19.581 8.189 1.00 64.56 89 GLY A C 1
ATOM 711 O O . GLY A 1 89 ? 6.195 -18.605 7.454 1.00 64.56 89 GLY A O 1
ATOM 712 N N . SER A 1 90 ? 6.553 -20.801 7.710 1.00 68.62 90 SER A N 1
ATOM 713 C CA . SER A 1 90 ? 6.509 -21.096 6.282 1.00 68.62 90 SER A CA 1
ATOM 714 C C . SER A 1 90 ? 5.163 -20.689 5.672 1.00 68.62 90 SER A C 1
ATOM 716 O O . SER A 1 90 ? 4.116 -20.678 6.328 1.00 68.62 90 SER A O 1
ATOM 718 N N . TYR A 1 91 ? 5.162 -20.443 4.364 1.00 66.31 91 TYR A N 1
ATOM 719 C CA . TYR A 1 91 ? 3.948 -20.148 3.604 1.00 66.31 91 TYR A CA 1
ATOM 720 C C . TYR A 1 91 ? 2.804 -21.149 3.883 1.00 66.31 91 TY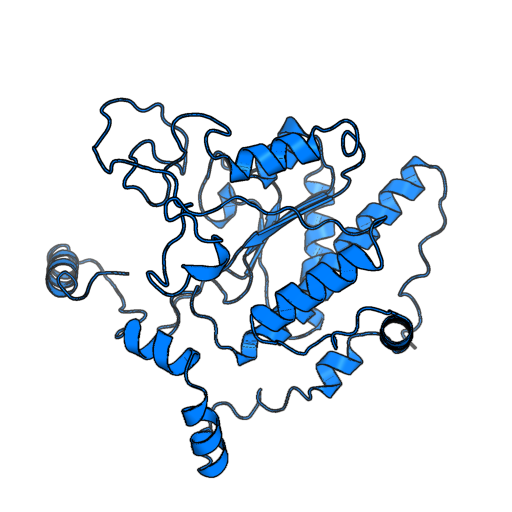R A C 1
ATOM 722 O O . TYR A 1 91 ? 1.650 -20.768 4.101 1.00 66.31 91 TYR A O 1
ATOM 730 N N . LYS A 1 92 ? 3.135 -22.445 3.964 1.00 68.38 92 LYS A N 1
ATOM 731 C CA . LYS A 1 92 ? 2.183 -23.523 4.269 1.00 68.38 92 LYS A CA 1
ATOM 732 C C . LYS A 1 92 ? 1.543 -23.360 5.650 1.00 68.38 92 LYS A C 1
ATOM 734 O O . LYS A 1 92 ? 0.349 -23.624 5.807 1.00 68.38 92 LYS A O 1
ATOM 739 N N . GLU A 1 93 ? 2.311 -22.924 6.643 1.00 74.69 93 GLU A N 1
ATOM 740 C CA . GLU A 1 93 ? 1.821 -22.672 8.001 1.00 74.69 93 GLU A CA 1
ATOM 741 C C . GLU A 1 93 ? 0.934 -21.429 8.057 1.00 74.69 93 GLU A C 1
ATOM 743 O O . GLU A 1 93 ? -0.143 -21.489 8.652 1.00 74.69 93 GLU A O 1
ATOM 748 N N . MET A 1 94 ? 1.315 -20.351 7.365 1.00 76.94 94 MET A N 1
ATOM 749 C CA . MET A 1 94 ? 0.492 -19.142 7.239 1.00 76.94 94 MET A CA 1
ATOM 750 C C . MET A 1 94 ? -0.855 -19.435 6.570 1.00 76.94 94 MET A C 1
ATOM 752 O O . MET A 1 94 ? -1.900 -19.027 7.074 1.00 76.94 94 MET A O 1
ATOM 756 N N . ILE A 1 95 ? -0.875 -20.205 5.478 1.00 76.19 95 ILE A N 1
ATOM 757 C CA . ILE A 1 95 ? -2.127 -20.596 4.808 1.00 76.19 95 ILE A CA 1
ATOM 758 C C . ILE A 1 95 ? -2.990 -21.478 5.695 1.00 76.19 95 ILE A C 1
ATOM 760 O O . ILE A 1 95 ? -4.204 -21.276 5.775 1.00 76.19 95 ILE A O 1
ATOM 764 N N . LYS A 1 96 ? -2.378 -22.455 6.373 1.00 81.62 96 LYS A N 1
ATOM 765 C CA . LYS A 1 96 ? -3.084 -23.296 7.340 1.00 81.62 96 LYS A CA 1
ATOM 766 C C . LYS A 1 96 ? -3.733 -22.426 8.413 1.00 81.62 96 LYS A C 1
ATOM 768 O O . LYS A 1 96 ? -4.909 -22.625 8.710 1.00 81.62 96 LYS A O 1
ATOM 773 N N . PHE A 1 97 ? -3.005 -21.452 8.953 1.00 82.50 97 PHE A N 1
ATOM 774 C CA . PHE A 1 97 ? -3.526 -20.519 9.943 1.00 82.50 97 PHE A CA 1
ATOM 775 C C . PHE A 1 97 ? -4.689 -19.685 9.402 1.00 82.50 97 PHE A C 1
ATOM 777 O O . PHE A 1 97 ? -5.756 -19.701 10.011 1.00 82.50 97 PHE A O 1
ATOM 784 N N . MET A 1 98 ? -4.534 -19.038 8.242 1.00 82.00 98 MET A N 1
ATOM 785 C CA . MET A 1 98 ? -5.599 -18.230 7.638 1.00 82.00 98 MET A CA 1
ATOM 786 C C . MET A 1 98 ? -6.877 -19.054 7.448 1.00 82.00 98 MET A C 1
ATOM 788 O O . MET A 1 98 ? -7.939 -18.645 7.917 1.00 82.00 98 MET A O 1
ATOM 792 N N . ARG A 1 99 ? -6.774 -20.253 6.852 1.00 84.88 99 ARG A N 1
ATOM 793 C CA . ARG A 1 99 ? -7.918 -21.172 6.665 1.00 84.88 99 ARG A CA 1
ATOM 794 C C . ARG A 1 99 ? -8.549 -21.591 7.987 1.00 84.88 99 ARG A C 1
ATOM 796 O O . ARG A 1 99 ? -9.760 -21.749 8.076 1.00 84.88 99 ARG A O 1
ATOM 803 N N . THR A 1 100 ? -7.729 -21.767 9.019 1.00 85.88 100 THR A N 1
ATOM 804 C CA . THR A 1 100 ? -8.201 -22.122 10.360 1.00 85.88 100 THR A CA 1
ATOM 805 C C . THR A 1 100 ? -8.984 -20.974 10.993 1.00 85.88 100 THR A C 1
ATOM 807 O O . THR A 1 100 ? -10.008 -21.225 11.627 1.00 85.88 100 THR A O 1
ATOM 810 N N . ILE A 1 101 ? -8.542 -19.725 10.810 1.00 85.06 101 ILE A N 1
ATOM 811 C CA . ILE A 1 101 ? -9.299 -18.555 11.264 1.00 85.06 101 ILE A CA 1
ATOM 812 C C . ILE A 1 101 ? -10.640 -18.502 10.536 1.00 85.06 101 ILE A C 1
ATOM 814 O O . ILE A 1 101 ? -11.658 -18.516 11.213 1.00 85.06 101 ILE A O 1
ATOM 818 N N . GLU A 1 102 ? -10.657 -18.526 9.201 1.00 85.62 102 GLU A N 1
ATOM 819 C CA . GLU A 1 102 ? -11.909 -18.502 8.426 1.00 85.62 102 GLU A CA 1
ATOM 820 C C . GLU A 1 102 ? -12.890 -19.588 8.881 1.00 85.62 102 GLU A C 1
ATOM 822 O O . GLU A 1 102 ? -14.064 -19.311 9.117 1.00 85.62 102 GLU A O 1
ATOM 827 N N . PHE A 1 103 ? -12.394 -20.810 9.079 1.00 85.00 103 PHE A N 1
ATOM 828 C CA . PHE A 1 103 ? -13.210 -21.935 9.519 1.00 85.00 103 PHE A CA 1
ATOM 829 C C . PHE A 1 103 ? -13.844 -21.718 10.898 1.00 85.00 103 PHE A C 1
ATOM 831 O O . PHE A 1 103 ? -15.037 -21.958 11.079 1.00 85.00 103 PHE A O 1
ATOM 838 N N . TYR A 1 104 ? -13.062 -21.285 11.891 1.00 84.62 104 TYR A N 1
ATOM 839 C CA . TYR A 1 104 ? -13.587 -21.082 13.244 1.00 84.62 104 TYR A CA 1
ATOM 840 C C . TYR A 1 104 ? -14.377 -19.786 13.394 1.00 84.62 104 TYR A C 1
ATOM 842 O O . TYR A 1 104 ? -15.155 -19.649 14.341 1.00 84.62 104 TYR A O 1
ATOM 850 N N . TYR A 1 105 ? -14.179 -18.850 12.472 1.00 83.44 105 TYR A N 1
ATOM 851 C CA . TYR A 1 105 ? -14.633 -17.479 12.592 1.00 83.44 105 TYR A CA 1
ATOM 852 C C . TYR A 1 105 ? -15.227 -16.896 11.295 1.00 83.44 105 TYR A C 1
ATOM 854 O O . TYR A 1 105 ? -14.882 -15.779 10.882 1.00 83.44 105 TYR A O 1
ATOM 862 N N . PRO A 1 106 ? -16.190 -17.593 10.672 1.00 81.31 106 PRO A N 1
ATOM 863 C CA . PRO A 1 106 ? -16.700 -17.233 9.348 1.00 81.31 106 PRO A CA 1
ATOM 864 C C . PRO A 1 106 ? -17.475 -15.909 9.339 1.00 81.31 106 PRO A C 1
ATOM 866 O O . PRO A 1 106 ? -17.613 -15.268 8.304 1.00 81.31 106 PRO A O 1
ATOM 869 N N . ASN A 1 107 ? -17.968 -15.466 10.500 1.00 76.44 107 ASN A N 1
ATOM 870 C CA . ASN A 1 107 ? -18.721 -14.215 10.619 1.00 76.44 107 ASN A CA 1
ATOM 871 C C . ASN A 1 107 ? -17.832 -12.965 10.567 1.00 76.44 107 ASN A C 1
ATOM 873 O O . ASN A 1 107 ? -18.350 -11.865 10.393 1.00 76.44 107 ASN A O 1
ATOM 877 N N . PHE A 1 108 ? -16.520 -13.110 10.773 1.00 71.88 108 PHE A N 1
ATOM 878 C CA . PHE A 1 108 ? -15.592 -11.978 10.817 1.00 71.88 108 PHE A CA 1
ATOM 879 C C . PHE A 1 108 ? -14.358 -12.142 9.934 1.00 71.88 108 PHE A C 1
ATOM 881 O O . PHE A 1 108 ? -13.610 -11.183 9.762 1.00 71.88 108 PHE A O 1
ATOM 888 N N . THR A 1 109 ? -14.149 -13.322 9.350 1.00 75.75 109 THR A N 1
ATOM 889 C CA . THR A 1 109 ? -13.047 -13.589 8.424 1.00 75.75 109 THR A CA 1
ATOM 890 C C . THR A 1 109 ? -13.529 -14.361 7.208 1.00 75.75 109 THR A C 1
ATOM 892 O O . THR A 1 109 ? -14.361 -15.256 7.319 1.00 75.75 109 THR A O 1
ATOM 895 N N . LYS A 1 110 ? -12.987 -13.994 6.046 1.00 79.31 110 LYS A N 1
ATOM 896 C CA . LYS A 1 110 ? -13.273 -14.609 4.751 1.00 79.31 110 LYS A CA 1
ATOM 897 C C . LYS A 1 110 ? -11.995 -14.593 3.927 1.00 79.31 110 LYS A C 1
ATOM 899 O O . LYS A 1 110 ? -11.386 -13.535 3.764 1.00 79.31 110 LYS A O 1
ATOM 904 N N . ILE A 1 111 ? -11.582 -15.744 3.419 1.00 77.81 111 ILE A N 1
ATOM 905 C CA . ILE A 1 111 ? -10.452 -15.873 2.508 1.00 77.81 111 ILE A CA 1
ATOM 906 C C . ILE A 1 111 ? -10.999 -15.785 1.099 1.00 77.81 111 ILE A C 1
ATOM 908 O O . ILE A 1 111 ? -11.780 -16.616 0.641 1.00 77.81 111 ILE A O 1
ATOM 912 N N . ILE A 1 112 ? -10.556 -14.762 0.384 1.00 69.00 112 ILE A N 1
ATOM 913 C CA . ILE A 1 112 ? -10.876 -14.598 -1.025 1.00 69.00 112 ILE A CA 1
ATOM 914 C C . ILE A 1 112 ? -9.652 -15.052 -1.804 1.00 69.00 112 ILE A C 1
ATOM 916 O O . ILE A 1 112 ? -8.582 -14.455 -1.696 1.00 69.00 112 ILE A O 1
ATOM 920 N N . ARG A 1 113 ? -9.800 -16.127 -2.581 1.00 66.44 113 ARG A N 1
ATOM 921 C CA . ARG A 1 113 ? -8.727 -16.581 -3.460 1.00 66.44 113 ARG A CA 1
ATOM 922 C C . ARG A 1 113 ? -8.666 -15.683 -4.686 1.00 66.44 113 ARG A C 1
ATOM 924 O O . ARG A 1 113 ? -9.601 -15.634 -5.483 1.00 66.44 113 ARG A O 1
ATOM 931 N N . ILE A 1 114 ? -7.550 -14.986 -4.825 1.00 59.06 114 ILE A N 1
ATOM 932 C CA . ILE A 1 114 ? -7.304 -14.048 -5.911 1.00 59.06 114 ILE A CA 1
ATOM 933 C C . ILE A 1 114 ? -6.705 -14.838 -7.089 1.00 59.06 114 ILE A C 1
ATOM 935 O O . ILE A 1 114 ? -5.506 -14.825 -7.314 1.00 59.06 114 ILE A O 1
ATOM 939 N N . GLY A 1 115 ? -7.552 -15.587 -7.803 1.00 56.62 115 GLY A N 1
ATOM 940 C CA . GLY A 1 115 ? -7.210 -16.231 -9.082 1.00 56.62 115 GLY A CA 1
ATOM 941 C C . GLY A 1 115 ? -6.265 -17.445 -9.035 1.00 56.62 115 GLY A C 1
ATOM 942 O O . GLY A 1 115 ? -5.906 -17.959 -7.979 1.00 56.62 115 GLY A O 1
ATOM 943 N N . MET A 1 116 ? -5.920 -17.928 -10.231 1.00 56.59 116 MET A N 1
ATOM 944 C CA . MET A 1 116 ? -4.878 -18.921 -10.527 1.00 56.59 116 MET A CA 1
ATOM 945 C C . MET A 1 116 ? -3.971 -18.315 -11.607 1.00 56.59 116 MET A C 1
ATOM 947 O O . MET A 1 116 ? -4.438 -17.498 -12.406 1.00 56.59 116 MET A O 1
ATOM 951 N N . THR A 1 117 ? -2.694 -18.692 -11.647 1.00 53.53 117 THR A N 1
ATOM 952 C CA . THR A 1 117 ? -1.803 -18.326 -12.752 1.00 53.53 117 THR A CA 1
ATOM 953 C C . THR A 1 117 ? -2.277 -18.955 -14.065 1.00 53.53 117 THR A C 1
ATOM 955 O O . THR A 1 117 ? -3.106 -19.871 -14.080 1.00 53.53 117 THR A O 1
ATOM 958 N N . HIS A 1 118 ? -1.739 -18.483 -15.195 1.00 49.53 118 HIS A N 1
ATOM 959 C CA . HIS A 1 118 ? -2.063 -19.060 -16.503 1.00 49.53 118 HIS A CA 1
ATOM 960 C C . HIS A 1 118 ? -1.614 -20.529 -16.623 1.00 49.53 118 HIS A C 1
ATOM 962 O O . HIS A 1 118 ? -2.186 -21.287 -17.401 1.00 49.53 118 HIS A O 1
ATOM 968 N N . GLU A 1 119 ? -0.622 -20.927 -15.827 1.00 50.12 119 GLU A N 1
ATOM 969 C CA . GLU A 1 119 ? -0.096 -22.283 -15.706 1.00 50.12 119 GLU A CA 1
ATOM 970 C C . GLU A 1 119 ? -1.037 -23.221 -14.914 1.00 50.12 119 GLU A C 1
ATOM 972 O O . GLU A 1 119 ? -0.712 -24.387 -14.702 1.00 50.12 119 GLU A O 1
ATOM 977 N N . GLY A 1 120 ? -2.205 -22.737 -14.464 1.00 53.09 120 GLY A N 1
ATOM 978 C CA . GLY A 1 120 ? -3.157 -23.502 -13.649 1.00 53.09 120 GLY A CA 1
ATOM 979 C C . GLY A 1 120 ? -2.705 -23.692 -12.201 1.00 53.09 120 GLY A C 1
ATOM 980 O O . GLY A 1 120 ? -3.396 -24.343 -11.414 1.00 53.09 120 GLY A O 1
ATOM 981 N N . SER A 1 121 ? -1.565 -23.103 -11.841 1.00 52.91 121 SER A N 1
ATOM 982 C CA . SER A 1 121 ? -1.067 -23.095 -10.479 1.00 52.91 121 SER A CA 1
ATOM 983 C C . SER A 1 121 ? -1.802 -22.031 -9.669 1.00 52.91 121 SER A C 1
ATOM 985 O O . SER A 1 121 ? -2.132 -20.957 -10.173 1.00 52.91 121 SER A O 1
ATOM 987 N N . PRO A 1 122 ? -2.034 -22.279 -8.381 1.00 56.25 122 PRO A N 1
ATOM 988 C CA . PRO A 1 122 ? -2.151 -21.201 -7.411 1.00 56.25 122 PRO A CA 1
ATOM 989 C C . PRO A 1 122 ? -1.060 -20.129 -7.679 1.00 56.25 122 PRO A C 1
ATOM 991 O O . PRO A 1 122 ? 0.107 -20.496 -7.827 1.00 56.25 122 PRO A O 1
ATOM 994 N N . ILE A 1 123 ? -1.393 -18.823 -7.735 1.00 53.72 123 ILE A N 1
ATOM 995 C CA . ILE A 1 123 ? -0.395 -17.708 -7.752 1.00 53.72 123 ILE A CA 1
ATOM 996 C C . ILE A 1 123 ? 0.640 -17.891 -6.631 1.00 53.72 123 ILE A C 1
ATOM 998 O O . ILE A 1 123 ? 1.796 -17.485 -6.724 1.00 53.72 123 ILE A O 1
ATOM 1002 N N . GLU A 1 124 ? 0.193 -18.579 -5.597 1.00 52.72 124 GLU A N 1
ATOM 1003 C CA . GLU A 1 124 ? 0.895 -19.026 -4.418 1.00 52.72 124 GLU A CA 1
ATOM 1004 C C . GLU A 1 124 ? 2.151 -19.900 -4.675 1.00 52.72 124 GLU A C 1
ATOM 1006 O O . GLU A 1 124 ? 3.083 -19.825 -3.878 1.00 52.72 124 GLU A O 1
ATOM 1011 N N . ASP A 1 125 ? 2.227 -20.666 -5.774 1.00 44.19 125 ASP A N 1
ATOM 1012 C CA . ASP A 1 125 ? 3.317 -21.637 -6.016 1.00 44.19 125 ASP A CA 1
ATOM 1013 C C . ASP A 1 125 ? 4.427 -21.134 -6.972 1.00 44.19 125 ASP A C 1
ATOM 1015 O O . ASP A 1 125 ? 5.502 -21.731 -7.043 1.00 44.19 125 ASP A O 1
ATOM 1019 N N . ASP A 1 126 ? 4.215 -20.026 -7.696 1.00 46.47 126 ASP A N 1
ATOM 1020 C CA . ASP A 1 126 ? 5.105 -19.583 -8.794 1.00 46.47 126 ASP A CA 1
ATOM 1021 C C . ASP A 1 126 ? 6.057 -18.422 -8.419 1.00 46.47 126 ASP A C 1
ATOM 1023 O O . ASP A 1 126 ? 6.854 -17.946 -9.235 1.00 46.47 126 ASP A O 1
ATOM 1027 N N . ILE A 1 127 ? 6.025 -17.985 -7.152 1.00 48.94 127 ILE A N 1
ATOM 1028 C CA . ILE A 1 127 ? 6.867 -16.903 -6.595 1.00 48.94 127 ILE A CA 1
ATOM 1029 C C . ILE A 1 127 ? 8.374 -17.197 -6.748 1.00 48.94 127 ILE A C 1
ATOM 1031 O O . ILE A 1 127 ? 9.188 -16.275 -6.826 1.00 48.94 127 ILE A O 1
ATOM 1035 N N . PHE A 1 128 ? 8.762 -18.470 -6.867 1.00 46.34 128 PHE A N 1
ATOM 1036 C CA . PHE A 1 128 ? 10.166 -18.885 -6.907 1.00 46.34 128 PHE A CA 1
ATOM 1037 C C . PHE A 1 128 ? 10.830 -18.819 -8.292 1.00 46.34 128 PHE A C 1
ATOM 1039 O O . PHE A 1 128 ? 12.049 -18.963 -8.372 1.00 46.34 128 PHE A O 1
ATOM 1046 N N . ARG A 1 129 ? 10.093 -18.575 -9.391 1.00 53.81 129 ARG A N 1
ATOM 1047 C CA . ARG A 1 129 ? 10.706 -18.506 -10.737 1.00 53.81 129 ARG A CA 1
ATOM 1048 C C . ARG A 1 129 ? 11.234 -17.118 -11.111 1.00 53.81 129 ARG A C 1
ATOM 1050 O O . ARG A 1 129 ? 12.224 -17.030 -11.834 1.00 53.81 129 ARG A O 1
ATOM 1057 N N . VAL A 1 130 ? 10.606 -16.033 -10.635 1.00 65.06 130 VAL A N 1
ATOM 1058 C CA . VAL A 1 130 ? 10.988 -14.641 -10.963 1.00 65.06 130 VAL A CA 1
ATOM 1059 C C . VAL A 1 130 ? 10.827 -13.727 -9.737 1.00 65.06 130 VAL A C 1
ATOM 1061 O O . VAL A 1 130 ? 9.813 -13.053 -9.572 1.00 65.06 130 VAL A O 1
ATOM 1064 N N . ARG A 1 131 ? 11.866 -13.661 -8.890 1.00 66.00 131 ARG A N 1
ATOM 1065 C CA . ARG A 1 131 ? 11.882 -12.977 -7.573 1.00 66.00 131 ARG A CA 1
ATOM 1066 C C . ARG A 1 131 ? 11.454 -11.498 -7.566 1.00 66.00 131 ARG A C 1
ATOM 1068 O O . ARG A 1 131 ? 11.083 -10.982 -6.513 1.00 66.00 131 ARG A O 1
ATOM 1075 N N . LEU A 1 132 ? 11.556 -10.809 -8.704 1.00 74.69 132 LEU A N 1
ATOM 1076 C CA . LEU A 1 132 ? 11.299 -9.366 -8.845 1.00 74.69 132 LEU A CA 1
ATOM 1077 C C . LEU A 1 132 ? 10.127 -9.051 -9.788 1.00 74.69 132 LEU A C 1
ATOM 1079 O O . LEU A 1 132 ? 10.008 -7.933 -10.287 1.00 74.69 132 LEU A O 1
ATOM 1083 N N . TRP A 1 133 ? 9.274 -10.038 -10.066 1.00 76.62 133 TRP A N 1
ATOM 1084 C CA . TRP A 1 133 ? 8.043 -9.814 -10.814 1.00 76.62 133 TRP A CA 1
ATOM 1085 C C . TRP A 1 133 ? 7.058 -8.948 -10.010 1.00 76.62 133 TRP A C 1
ATOM 1087 O O . TRP A 1 133 ? 6.904 -9.140 -8.807 1.00 76.62 133 TRP A O 1
ATOM 1097 N N . ARG A 1 134 ? 6.384 -8.000 -10.679 1.00 81.19 134 ARG A N 1
ATOM 1098 C CA . ARG A 1 134 ? 5.434 -7.054 -10.051 1.00 81.19 134 ARG A CA 1
ATOM 1099 C C . ARG A 1 134 ? 3.981 -7.224 -10.503 1.00 81.19 134 ARG A C 1
ATOM 1101 O O . ARG A 1 134 ? 3.073 -6.990 -9.716 1.00 81.19 134 ARG A O 1
ATOM 1108 N N . LYS A 1 135 ? 3.750 -7.533 -11.782 1.00 82.75 135 LYS A N 1
ATOM 1109 C CA . LYS A 1 135 ? 2.398 -7.575 -12.372 1.00 82.75 135 LYS A CA 1
ATOM 1110 C C . LYS A 1 135 ? 1.660 -8.864 -11.988 1.00 82.75 135 LYS A C 1
ATOM 1112 O O . LYS A 1 135 ? 2.224 -9.744 -11.344 1.00 82.75 135 LYS A O 1
ATOM 1117 N N . ASN A 1 136 ? 0.418 -9.024 -12.433 1.00 80.06 136 ASN A N 1
ATOM 1118 C CA . ASN A 1 136 ? -0.213 -10.344 -12.442 1.00 80.06 136 ASN A CA 1
ATOM 1119 C C . ASN A 1 136 ? 0.342 -11.218 -13.592 1.00 80.06 136 ASN A C 1
ATOM 1121 O O . ASN A 1 136 ? 1.368 -10.892 -14.197 1.00 80.06 136 ASN A O 1
ATOM 1125 N N . ARG A 1 137 ? -0.298 -12.362 -13.860 1.00 79.19 137 ARG A N 1
ATOM 1126 C CA . ARG A 1 137 ? 0.129 -13.350 -14.869 1.00 79.19 137 ARG A CA 1
ATOM 1127 C C . ARG A 1 137 ? -0.878 -13.508 -16.014 1.00 79.19 137 ARG A C 1
ATOM 1129 O O . ARG A 1 137 ? -0.913 -14.564 -16.643 1.00 79.19 137 ARG A O 1
ATOM 1136 N N . SER A 1 138 ? -1.706 -12.493 -16.286 1.00 77.50 138 SER A N 1
ATOM 1137 C CA . SER A 1 138 ? -2.645 -12.565 -17.410 1.00 77.50 138 SER A CA 1
ATOM 1138 C C . SER A 1 138 ? -1.892 -12.701 -18.748 1.00 77.50 138 SER A C 1
ATOM 1140 O O . SER A 1 138 ? -0.766 -12.201 -18.862 1.00 77.50 138 SER A O 1
ATOM 1142 N N . PRO A 1 139 ? -2.448 -13.402 -19.762 1.00 72.25 139 PRO A N 1
ATOM 1143 C CA . PRO A 1 139 ? -1.751 -13.667 -21.020 1.00 72.25 139 PRO A CA 1
ATOM 1144 C C . PRO A 1 139 ? -1.524 -12.374 -21.812 1.00 72.25 139 PRO A C 1
ATOM 1146 O O . PRO A 1 139 ? -2.326 -11.988 -22.658 1.00 72.25 139 PRO A O 1
ATOM 1149 N N . GLN A 1 140 ? -0.420 -11.684 -21.547 1.00 67.44 140 GLN A N 1
ATOM 1150 C CA . GLN A 1 140 ? -0.066 -10.459 -22.250 1.00 67.44 140 GLN A CA 1
ATOM 1151 C C . GLN A 1 140 ? 0.994 -10.765 -23.297 1.00 67.44 140 GLN A C 1
ATOM 1153 O O . GLN A 1 140 ? 2.126 -11.139 -22.988 1.00 67.44 140 GLN A O 1
ATOM 1158 N N . LYS A 1 141 ? 0.636 -10.568 -24.569 1.00 68.75 141 LYS A N 1
ATOM 1159 C CA . LYS A 1 141 ? 1.636 -10.515 -25.629 1.00 68.75 141 LYS A CA 1
ATOM 1160 C C . LYS A 1 141 ? 2.355 -9.184 -25.519 1.00 68.75 141 LYS A C 1
ATOM 1162 O O . LYS A 1 141 ? 1.752 -8.122 -25.647 1.00 68.75 141 LYS A O 1
ATOM 1167 N N . CYS A 1 142 ? 3.658 -9.270 -25.301 1.00 72.19 142 CYS A N 1
ATOM 1168 C CA . CYS A 1 142 ? 4.567 -8.144 -25.184 1.00 72.19 142 CYS A CA 1
ATOM 1169 C C . CYS A 1 142 ? 4.833 -7.494 -26.558 1.00 72.19 142 CYS A C 1
ATOM 1171 O O . CYS A 1 142 ? 5.961 -7.416 -27.035 1.00 72.19 142 CYS A O 1
ATOM 1173 N N . VAL A 1 143 ? 3.761 -7.097 -27.244 1.00 64.75 143 VAL A N 1
ATOM 1174 C CA . VAL A 1 143 ? 3.789 -6.461 -28.558 1.00 64.75 143 VAL A CA 1
ATOM 1175 C C . VAL A 1 143 ? 3.359 -5.019 -28.357 1.00 64.75 143 VAL A C 1
ATOM 1177 O O . VAL A 1 143 ? 2.323 -4.743 -27.752 1.00 64.75 143 VAL A O 1
ATOM 1180 N N . ARG A 1 144 ? 4.181 -4.086 -28.835 1.00 51.41 144 ARG A N 1
ATOM 1181 C CA . ARG A 1 144 ? 3.923 -2.651 -28.717 1.00 51.41 144 ARG A CA 1
ATOM 1182 C C . ARG A 1 144 ? 2.607 -2.310 -29.424 1.00 51.41 144 ARG A C 1
ATOM 1184 O O . ARG A 1 144 ? 2.534 -2.353 -30.647 1.00 51.41 144 ARG A O 1
ATOM 1191 N N . SER A 1 145 ? 1.577 -1.971 -28.653 1.00 50.06 145 SER A N 1
ATOM 1192 C CA . SER A 1 145 ? 0.346 -1.386 -29.187 1.00 50.06 145 SER A CA 1
ATOM 1193 C C . SER A 1 145 ? 0.614 0.057 -29.627 1.00 50.06 145 SER A C 1
ATOM 1195 O O . SER A 1 145 ? 1.299 0.803 -28.925 1.00 50.06 145 SER A O 1
ATOM 1197 N N . LEU A 1 146 ? 0.080 0.451 -30.786 1.00 51.81 146 LEU A N 1
ATOM 1198 C CA . LEU A 1 146 ? 0.119 1.831 -31.298 1.00 51.81 146 LEU A CA 1
ATOM 1199 C C . LEU A 1 146 ? -0.950 2.734 -30.656 1.00 51.81 146 LEU A C 1
ATOM 1201 O O . LEU A 1 146 ? -0.963 3.937 -30.903 1.00 51.81 146 LEU A O 1
ATOM 1205 N N . TRP A 1 147 ? -1.837 2.172 -29.830 1.00 42.91 147 TRP A N 1
ATOM 1206 C CA . TRP A 1 147 ? -2.931 2.897 -29.190 1.00 42.91 147 TRP A CA 1
ATOM 1207 C C . TRP A 1 147 ? -2.602 3.211 -27.728 1.00 42.91 147 TRP A C 1
ATOM 1209 O O . TRP A 1 147 ? -2.259 2.315 -26.953 1.00 42.91 147 TRP A O 1
ATOM 1219 N N . GLY A 1 148 ? -2.745 4.476 -27.325 1.00 43.94 148 GLY A N 1
ATOM 1220 C CA . GLY A 1 148 ? -2.656 4.842 -25.916 1.00 43.94 148 GLY A CA 1
ATOM 1221 C C . GLY A 1 148 ? -3.140 6.252 -25.596 1.00 43.94 148 GLY A C 1
ATOM 1222 O O . GLY A 1 148 ? -2.560 7.232 -26.053 1.00 43.94 148 GLY A O 1
ATOM 1223 N N . GLY A 1 149 ? -4.188 6.345 -24.774 1.00 49.22 149 GLY A N 1
ATOM 1224 C CA . GLY A 1 149 ? -4.508 7.569 -24.038 1.00 49.22 149 GLY A CA 1
ATOM 1225 C C . GLY A 1 149 ? -3.484 7.808 -22.924 1.00 49.22 149 GLY A C 1
ATOM 1226 O O . GLY A 1 149 ? -2.912 6.858 -22.390 1.00 49.22 149 GLY A O 1
ATOM 1227 N N . ARG A 1 150 ? -3.230 9.075 -22.581 1.00 56.06 150 ARG A N 1
ATOM 1228 C CA . ARG A 1 150 ? -2.272 9.458 -21.531 1.00 56.06 150 ARG A CA 1
ATOM 1229 C C . ARG A 1 150 ? -2.972 9.448 -20.171 1.00 56.06 150 ARG A C 1
ATOM 1231 O O . ARG A 1 150 ? -3.759 10.342 -19.891 1.00 56.06 150 ARG A O 1
ATOM 1238 N N . GLN A 1 151 ? -2.673 8.452 -19.343 1.00 65.94 151 GLN A N 1
ATOM 1239 C CA . GLN A 1 151 ? -2.913 8.493 -17.898 1.00 65.94 151 GLN A CA 1
ATOM 1240 C C . GLN A 1 151 ? -1.563 8.662 -17.191 1.00 65.94 151 GLN A C 1
ATOM 1242 O O . GLN A 1 151 ? -0.612 7.931 -17.484 1.00 65.94 151 GLN A O 1
ATOM 1247 N N . THR A 1 152 ? -1.454 9.632 -16.284 1.00 79.62 152 THR A N 1
ATOM 1248 C CA . THR A 1 152 ? -0.189 9.963 -15.612 1.00 79.62 152 THR A CA 1
ATOM 1249 C C . THR A 1 152 ? 0.247 8.825 -14.682 1.00 79.62 152 THR A C 1
ATOM 1251 O O . THR A 1 152 ? -0.575 8.248 -13.968 1.00 79.62 152 THR A O 1
ATOM 1254 N N . GLY A 1 153 ? 1.531 8.457 -14.736 1.00 81.19 153 GLY A N 1
ATOM 1255 C CA . GLY A 1 153 ? 2.114 7.381 -13.918 1.00 81.19 153 GLY A CA 1
ATOM 1256 C C . GLY A 1 153 ? 1.719 5.957 -14.303 1.00 81.19 153 GLY A C 1
ATOM 1257 O O . GLY A 1 153 ? 1.951 5.025 -13.539 1.00 81.19 153 GLY A O 1
ATOM 1258 N N . SER A 1 154 ? 1.139 5.769 -15.488 1.00 84.62 154 SER A N 1
ATOM 1259 C CA . SER A 1 154 ? 0.755 4.459 -16.015 1.00 84.62 154 SER A CA 1
ATOM 1260 C C . SER A 1 154 ? 1.243 4.284 -17.455 1.00 84.62 154 SER A C 1
ATOM 1262 O O . SER A 1 154 ? 1.738 5.221 -18.086 1.00 84.62 154 SER A O 1
ATOM 1264 N N . SER A 1 155 ? 1.148 3.068 -17.988 1.00 86.06 155 SER A N 1
ATOM 1265 C CA . SER A 1 155 ? 1.580 2.759 -19.346 1.00 86.06 155 SER A CA 1
ATOM 1266 C C . SER A 1 155 ? 0.540 1.948 -20.103 1.00 86.06 155 SER A C 1
ATOM 1268 O O . SER A 1 155 ? -0.058 1.016 -19.572 1.00 86.06 155 SER A O 1
ATOM 1270 N N . THR A 1 156 ? 0.389 2.246 -21.391 1.00 85.19 156 THR A N 1
ATOM 1271 C CA . THR A 1 156 ? -0.397 1.439 -22.335 1.00 85.19 156 THR A CA 1
ATOM 1272 C C . THR A 1 156 ? 0.453 0.385 -23.047 1.00 85.19 156 THR A C 1
ATOM 1274 O O . THR A 1 156 ? -0.079 -0.418 -23.809 1.00 85.19 156 THR A O 1
ATOM 1277 N N . ASN A 1 157 ? 1.768 0.354 -22.798 1.00 85.56 157 ASN A N 1
ATOM 1278 C CA . ASN A 1 157 ? 2.666 -0.668 -23.324 1.00 85.56 157 ASN A CA 1
ATOM 1279 C C . ASN A 1 157 ? 2.568 -1.948 -22.469 1.00 85.56 157 ASN A C 1
ATOM 1281 O O . ASN A 1 157 ? 2.981 -1.899 -21.306 1.00 85.56 157 ASN A O 1
ATOM 1285 N N . PRO A 1 158 ? 2.133 -3.098 -23.027 1.00 85.44 158 PRO A N 1
ATOM 1286 C CA . PRO A 1 158 ? 2.036 -4.361 -22.288 1.00 85.44 158 PRO A CA 1
ATOM 1287 C C . PRO A 1 158 ? 3.359 -4.840 -21.675 1.00 85.44 158 PRO A C 1
ATOM 1289 O O . PRO A 1 158 ? 3.353 -5.579 -20.694 1.00 85.44 158 PRO A O 1
ATOM 1292 N N . CYS A 1 159 ? 4.508 -4.402 -22.200 1.00 84.25 159 CYS A N 1
ATOM 1293 C CA . CYS A 1 159 ? 5.821 -4.741 -21.643 1.00 84.25 159 CYS A CA 1
ATOM 1294 C C . CYS A 1 159 ? 6.265 -3.863 -20.476 1.00 84.25 159 CYS A C 1
ATOM 1296 O O . CYS A 1 159 ? 7.276 -4.154 -19.843 1.00 84.25 159 CYS A O 1
ATOM 1298 N N . SER A 1 160 ? 5.544 -2.782 -20.188 1.00 85.94 160 SER A N 1
ATOM 1299 C CA . SER A 1 160 ? 5.868 -1.930 -19.053 1.00 85.94 160 SER A CA 1
ATOM 1300 C C . SER A 1 160 ? 5.501 -2.615 -17.736 1.00 85.94 160 SER A C 1
ATOM 1302 O O . SER A 1 160 ? 4.460 -3.268 -17.626 1.00 85.94 160 SER A O 1
ATOM 1304 N N . ASN A 1 161 ? 6.315 -2.388 -16.702 1.00 82.50 161 ASN A N 1
ATOM 1305 C CA . ASN A 1 161 ? 5.972 -2.725 -15.314 1.00 82.50 161 ASN A CA 1
ATOM 1306 C C . ASN A 1 161 ? 4.807 -1.882 -14.770 1.00 82.50 161 ASN A C 1
ATOM 1308 O O . ASN A 1 161 ? 4.233 -2.226 -13.741 1.00 82.50 161 ASN A O 1
ATOM 1312 N N . LEU A 1 162 ? 4.462 -0.797 -15.468 1.00 86.50 162 LEU A N 1
ATOM 1313 C CA . LEU A 1 162 ? 3.350 0.099 -15.160 1.00 86.50 162 LEU A CA 1
ATOM 1314 C C . LEU A 1 162 ? 2.167 -0.109 -16.117 1.00 86.50 162 LEU A C 1
ATOM 1316 O O . LEU A 1 162 ? 1.368 0.804 -16.315 1.00 86.50 162 LEU A O 1
ATOM 1320 N N . TYR A 1 163 ? 2.083 -1.266 -16.785 1.00 88.44 163 TYR A N 1
ATOM 1321 C CA . TYR A 1 163 ? 0.985 -1.534 -17.709 1.00 88.44 163 TYR A CA 1
ATOM 1322 C C . TYR A 1 163 ? -0.363 -1.544 -16.980 1.00 88.44 163 TYR A C 1
ATOM 1324 O O . TYR A 1 163 ? -0.556 -2.323 -16.049 1.00 88.44 163 TYR A O 1
ATOM 1332 N N . GLN A 1 164 ? -1.289 -0.698 -17.431 1.00 87.69 164 GLN A N 1
ATOM 1333 C CA . GLN A 1 164 ? -2.583 -0.476 -16.772 1.00 87.69 164 GLN A CA 1
ATOM 1334 C C . GLN A 1 164 ? -3.667 -1.515 -17.124 1.00 87.69 164 GLN A C 1
ATOM 1336 O O . GLN A 1 164 ? -4.771 -1.460 -16.585 1.00 87.69 164 GLN A O 1
ATOM 1341 N N . GLY A 1 165 ? -3.385 -2.426 -18.060 1.00 86.75 165 GLY A N 1
ATOM 1342 C CA . GLY A 1 165 ? -4.389 -3.314 -18.647 1.00 86.75 165 GLY A CA 1
ATOM 1343 C C . GLY A 1 165 ? -5.130 -2.686 -19.833 1.00 86.75 165 GLY A C 1
ATOM 1344 O O . GLY A 1 165 ? -4.976 -1.507 -20.158 1.00 86.75 165 GLY A O 1
ATOM 1345 N N . GLU A 1 166 ? -5.954 -3.487 -20.509 1.00 85.56 166 GLU A N 1
ATOM 1346 C CA . GLU A 1 166 ? -6.715 -3.042 -21.689 1.00 85.56 166 GLU A CA 1
ATOM 1347 C C . GLU A 1 166 ? -7.834 -2.052 -21.331 1.00 85.56 166 GLU A C 1
ATOM 1349 O O . GLU A 1 166 ? -8.206 -1.193 -22.128 1.00 85.56 166 GLU A O 1
ATOM 1354 N N . LYS A 1 167 ? -8.386 -2.188 -20.121 1.00 87.38 167 LYS A N 1
ATOM 1355 C CA . LYS A 1 167 ? -9.445 -1.340 -19.564 1.00 87.38 167 LYS A CA 1
ATOM 1356 C C . LYS A 1 167 ? -9.460 -1.416 -18.040 1.00 87.38 167 LYS A C 1
ATOM 1358 O O . LYS A 1 167 ? -8.899 -2.342 -17.450 1.00 87.38 167 LYS A O 1
ATOM 1363 N N . VAL A 1 168 ? -10.171 -0.481 -17.411 1.00 88.69 168 VAL A N 1
ATOM 1364 C CA . VAL A 1 168 ? -10.391 -0.464 -15.957 1.00 88.69 168 VAL A CA 1
ATOM 1365 C C . VAL A 1 168 ? -11.020 -1.794 -15.510 1.00 88.69 168 VAL A C 1
ATOM 1367 O O . VAL A 1 168 ? -11.997 -2.251 -16.108 1.00 88.69 168 VAL A O 1
ATOM 1370 N N . PHE A 1 169 ? -10.450 -2.429 -14.480 1.00 89.94 169 PHE A N 1
ATOM 1371 C CA . PHE A 1 169 ? -10.849 -3.758 -13.980 1.00 89.94 169 PHE A CA 1
ATOM 1372 C C . PHE A 1 169 ? -10.807 -4.894 -15.028 1.00 89.94 169 PHE A C 1
ATOM 1374 O O . PHE A 1 169 ? -11.600 -5.847 -14.975 1.00 89.94 169 PHE A O 1
ATOM 1381 N N . SER A 1 170 ? -9.898 -4.796 -16.006 1.00 89.62 170 SER A N 1
ATOM 1382 C CA . SER A 1 170 ? -9.612 -5.873 -16.967 1.00 89.62 170 SER A CA 1
ATOM 1383 C C . SER A 1 170 ? -9.123 -7.140 -16.266 1.00 89.62 170 SER A C 1
ATOM 1385 O O . SER A 1 170 ? -9.627 -8.222 -16.566 1.00 89.62 170 SER A O 1
ATOM 1387 N N . GLU A 1 171 ? -8.248 -6.999 -15.276 1.00 84.31 171 GLU A N 1
ATOM 1388 C CA . GLU A 1 171 ? -7.665 -8.122 -14.544 1.00 84.31 171 GLU A CA 1
ATOM 1389 C C . GLU A 1 171 ? -8.679 -8.780 -13.585 1.00 84.31 171 GLU A C 1
ATOM 1391 O O . GLU A 1 171 ? -9.352 -8.063 -12.826 1.00 84.31 171 GLU A O 1
ATOM 1396 N N . PRO A 1 172 ? -8.814 -10.123 -13.589 1.00 82.38 172 PRO A N 1
ATOM 1397 C CA . PRO A 1 172 ? -9.799 -10.830 -12.768 1.00 82.38 172 PRO A CA 1
ATOM 1398 C C . PRO A 1 172 ? -9.600 -10.595 -11.265 1.00 82.38 172 PRO A C 1
ATOM 1400 O O . PRO A 1 172 ? -10.581 -10.516 -10.529 1.00 82.38 172 PRO A O 1
ATOM 1403 N N . GLU A 1 173 ? -8.358 -10.406 -10.820 1.00 80.56 173 GLU A N 1
ATOM 1404 C CA . GLU A 1 173 ? -8.002 -10.120 -9.430 1.00 80.56 173 GLU A CA 1
ATOM 1405 C C . GLU A 1 173 ? -8.604 -8.791 -8.958 1.00 80.56 173 GLU A C 1
ATOM 1407 O O . GLU A 1 173 ? -9.328 -8.732 -7.962 1.00 80.56 173 GLU A O 1
ATOM 1412 N N . SER A 1 174 ? -8.366 -7.723 -9.727 1.00 86.00 174 SER A N 1
ATOM 1413 C CA . SER A 1 174 ? -8.897 -6.385 -9.436 1.00 86.00 174 SER A CA 1
ATOM 1414 C C . SER A 1 174 ? -10.427 -6.358 -9.487 1.00 86.00 174 SER A C 1
ATOM 1416 O O . SER A 1 174 ? -11.086 -5.688 -8.689 1.00 86.00 174 SER A O 1
ATOM 1418 N N . ARG A 1 175 ? -11.008 -7.139 -10.405 1.00 87.88 175 ARG A N 1
ATOM 1419 C CA . ARG A 1 175 ? -12.451 -7.272 -10.572 1.00 87.88 175 ARG A CA 1
ATOM 1420 C C . ARG A 1 175 ? -13.099 -7.976 -9.385 1.00 87.88 175 ARG A C 1
ATOM 1422 O O . ARG A 1 175 ? -14.140 -7.521 -8.929 1.00 87.88 175 ARG A O 1
ATOM 1429 N N . ALA A 1 176 ? -12.474 -9.027 -8.857 1.00 84.31 176 ALA A N 1
ATOM 1430 C CA . ALA A 1 176 ? -12.973 -9.737 -7.683 1.00 84.31 176 ALA A CA 1
ATOM 1431 C C . ALA A 1 176 ? -13.050 -8.819 -6.451 1.00 84.31 176 ALA A C 1
ATOM 1433 O O . ALA A 1 176 ? -14.064 -8.813 -5.755 1.00 84.31 176 ALA A O 1
ATOM 1434 N N . VAL A 1 177 ? -12.022 -7.990 -6.217 1.00 87.88 177 VAL A N 1
ATOM 1435 C CA . VAL A 1 177 ? -12.023 -6.999 -5.123 1.00 87.88 177 VAL A CA 1
ATOM 1436 C C . VAL A 1 177 ? -13.134 -5.968 -5.320 1.00 87.88 177 VAL A C 1
ATOM 1438 O O . VAL A 1 177 ? -13.909 -5.713 -4.396 1.00 87.88 177 VAL A O 1
ATOM 1441 N N . ARG A 1 178 ? -13.261 -5.416 -6.534 1.00 91.69 178 ARG A N 1
AT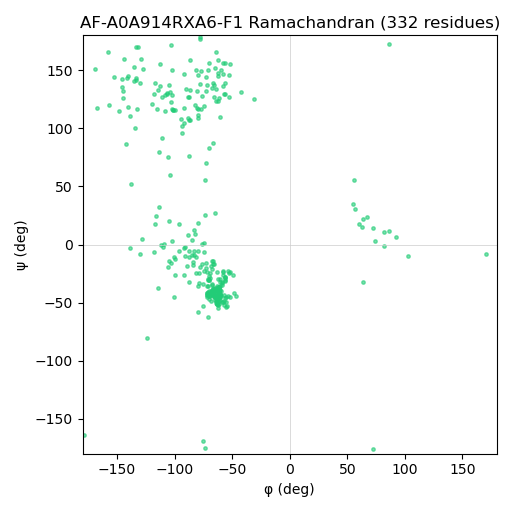OM 1442 C CA . ARG A 1 178 ? -14.343 -4.488 -6.886 1.00 91.69 178 ARG A CA 1
ATOM 1443 C C . ARG A 1 178 ? -15.715 -5.094 -6.609 1.00 91.69 178 ARG A C 1
ATOM 1445 O O . ARG A 1 178 ? -16.525 -4.483 -5.918 1.00 91.69 178 ARG A O 1
ATOM 1452 N N . ASP A 1 179 ? -15.970 -6.282 -7.148 1.00 91.62 179 ASP A N 1
ATOM 1453 C CA . ASP A 1 179 ? -17.271 -6.944 -7.067 1.00 91.62 179 ASP A CA 1
ATOM 1454 C C . ASP A 1 179 ? -17.623 -7.296 -5.618 1.00 91.62 179 ASP A C 1
ATOM 1456 O O . ASP A 1 179 ? -18.770 -7.120 -5.210 1.00 91.62 179 ASP A O 1
ATOM 1460 N N . PHE A 1 180 ? -16.639 -7.707 -4.809 1.00 89.69 180 PHE A N 1
ATOM 1461 C CA . PHE A 1 180 ? -16.831 -7.938 -3.380 1.00 89.69 180 PHE A CA 1
ATOM 1462 C C . PHE A 1 180 ? -17.204 -6.651 -2.637 1.00 89.69 180 PHE A C 1
ATOM 1464 O O . PHE A 1 180 ? -18.219 -6.629 -1.941 1.00 89.69 180 PHE A O 1
ATOM 1471 N N . LEU A 1 181 ? -16.443 -5.567 -2.811 1.00 91.19 181 LEU A N 1
ATOM 1472 C CA . LEU A 1 181 ? -16.684 -4.307 -2.098 1.00 91.19 181 LEU A CA 1
ATOM 1473 C C . LEU A 1 181 ? -17.968 -3.596 -2.549 1.00 91.19 181 LEU A C 1
ATOM 1475 O O . LEU A 1 181 ? -18.616 -2.924 -1.747 1.00 91.19 181 LEU A O 1
ATOM 1479 N N . MET A 1 182 ? -18.376 -3.784 -3.806 1.00 92.44 182 MET A N 1
ATOM 1480 C CA . MET A 1 182 ? -19.640 -3.267 -4.344 1.00 92.44 182 MET A CA 1
ATOM 1481 C C . MET A 1 182 ? -20.833 -4.214 -4.135 1.00 92.44 182 MET A C 1
ATOM 1483 O O . MET A 1 182 ? -21.968 -3.851 -4.458 1.00 92.44 182 MET A O 1
ATOM 1487 N N . SER A 1 183 ? -20.608 -5.419 -3.605 1.00 91.44 183 SER A N 1
ATOM 1488 C CA . SER A 1 183 ? -21.667 -6.399 -3.358 1.00 91.44 183 SER A CA 1
ATOM 1489 C C . SER A 1 183 ? -22.697 -5.882 -2.351 1.00 91.44 183 SER A C 1
ATOM 1491 O O . SER A 1 183 ? -22.409 -5.031 -1.509 1.00 91.44 183 SER A O 1
ATOM 1493 N N . LYS A 1 184 ? -23.906 -6.457 -2.366 1.00 91.44 184 LYS A N 1
ATOM 1494 C CA . LYS A 1 184 ? -24.938 -6.163 -1.351 1.00 91.44 184 LYS A CA 1
ATOM 1495 C C . LYS A 1 184 ? -24.453 -6.427 0.081 1.00 91.44 184 LYS A C 1
ATOM 1497 O O . LYS A 1 184 ? -24.951 -5.805 1.012 1.00 91.44 184 LYS A O 1
ATOM 1502 N N . GLU A 1 185 ? -23.511 -7.354 0.251 1.00 87.12 185 GLU A N 1
ATOM 1503 C CA . GLU A 1 185 ? -22.938 -7.711 1.548 1.00 87.12 185 GLU A CA 1
ATOM 1504 C C . GLU A 1 185 ? -22.098 -6.563 2.123 1.00 87.12 185 GLU A C 1
ATOM 1506 O O . GLU A 1 185 ? -22.253 -6.255 3.304 1.00 87.12 185 GLU A O 1
ATOM 1511 N N . MET A 1 186 ? -21.277 -5.909 1.293 1.00 87.88 186 MET A N 1
ATOM 1512 C CA . MET A 1 186 ? -20.268 -4.929 1.724 1.00 87.88 186 MET A CA 1
ATOM 1513 C C . MET A 1 186 ? -20.621 -3.471 1.445 1.00 87.88 186 MET A C 1
ATOM 1515 O O . MET A 1 186 ? -20.051 -2.576 2.074 1.00 87.88 186 MET A O 1
ATOM 1519 N N . LYS A 1 187 ? -21.550 -3.211 0.521 1.00 85.19 187 LYS A N 1
ATOM 1520 C CA . LYS A 1 187 ? -21.941 -1.855 0.134 1.00 85.19 187 LYS A CA 1
ATOM 1521 C C . LYS A 1 187 ? -22.313 -1.032 1.372 1.00 85.19 187 LYS A C 1
ATOM 1523 O O . LYS A 1 187 ? -23.163 -1.441 2.160 1.00 85.19 187 LYS A O 1
ATOM 1528 N N . ASN A 1 188 ? -21.683 0.135 1.517 1.00 84.19 188 ASN A N 1
ATOM 1529 C CA . ASN A 1 188 ? -21.838 1.067 2.643 1.00 84.19 188 ASN A CA 1
ATOM 1530 C C . ASN A 1 188 ? -21.415 0.518 4.024 1.00 84.19 188 ASN A C 1
ATOM 1532 O O . ASN A 1 188 ? -21.772 1.107 5.039 1.00 84.19 188 ASN A O 1
ATOM 1536 N N . LYS A 1 189 ? -20.672 -0.595 4.085 1.00 87.81 189 LYS A N 1
ATOM 1537 C CA . LYS A 1 189 ? -20.139 -1.163 5.340 1.00 87.81 189 LYS A CA 1
ATOM 1538 C C . LYS A 1 189 ? -18.621 -1.043 5.475 1.00 87.81 189 LYS A C 1
ATOM 1540 O O . LYS A 1 189 ? -18.066 -1.484 6.476 1.00 87.81 189 LYS A O 1
ATOM 1545 N N . LEU A 1 190 ? -17.949 -0.493 4.464 1.00 90.75 190 LEU A N 1
ATOM 1546 C CA . LEU A 1 190 ? -16.505 -0.296 4.462 1.00 90.75 190 LEU A CA 1
ATOM 1547 C C . LEU A 1 190 ? -16.160 1.095 5.009 1.00 90.75 190 LEU A C 1
ATOM 1549 O O . LEU A 1 190 ? -16.315 2.095 4.313 1.00 90.75 190 LEU A O 1
ATOM 1553 N N . ASP A 1 191 ? -15.675 1.155 6.247 1.00 91.56 191 ASP A N 1
ATOM 1554 C CA . ASP A 1 191 ? -15.339 2.426 6.909 1.00 91.56 191 ASP A CA 1
ATOM 1555 C C . ASP A 1 191 ? -13.879 2.852 6.726 1.00 91.56 191 ASP A C 1
ATOM 1557 O O . ASP A 1 191 ? -13.553 4.042 6.795 1.00 91.56 191 ASP A O 1
ATOM 1561 N N . ALA A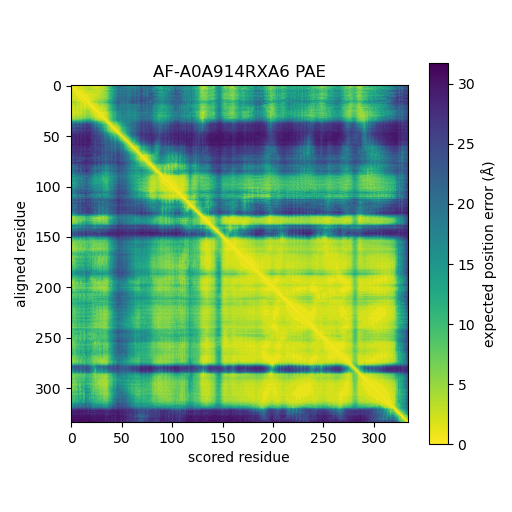 1 192 ? -13.001 1.872 6.513 1.00 95.44 192 ALA A N 1
ATOM 1562 C CA . ALA A 1 192 ? -11.586 2.082 6.272 1.00 95.44 192 ALA A CA 1
ATOM 1563 C C . ALA A 1 192 ? -11.051 1.123 5.209 1.00 95.44 192 ALA A C 1
ATOM 1565 O O . ALA A 1 192 ? -11.461 -0.034 5.151 1.00 95.44 192 ALA A O 1
ATOM 1566 N N . PHE A 1 193 ? -10.105 1.602 4.406 1.00 96.75 193 PHE A N 1
ATOM 1567 C CA . PHE A 1 193 ? -9.399 0.829 3.392 1.00 96.75 193 PHE A CA 1
ATOM 1568 C C . PHE A 1 193 ? -7.898 1.095 3.529 1.00 96.75 193 PHE A C 1
ATOM 1570 O O . PHE A 1 193 ? -7.454 2.229 3.369 1.00 96.75 193 PHE A O 1
ATOM 1577 N N . ILE A 1 194 ? -7.123 0.060 3.855 1.00 97.25 194 ILE A N 1
ATOM 1578 C CA . ILE A 1 194 ? -5.663 0.144 3.947 1.00 97.25 194 ILE A CA 1
ATOM 1579 C C . ILE A 1 194 ? -5.078 -0.842 2.944 1.00 97.25 194 ILE A C 1
ATOM 1581 O O . ILE A 1 194 ? -5.346 -2.039 3.040 1.00 97.25 194 ILE A O 1
ATOM 1585 N N . THR A 1 195 ? -4.282 -0.345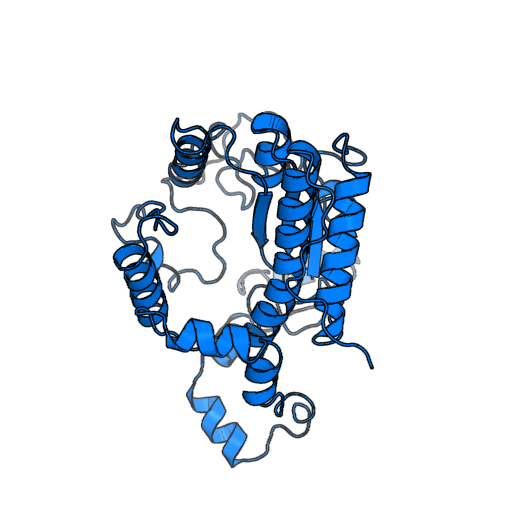 2.002 1.00 95.19 195 THR A N 1
ATOM 1586 C CA . THR A 1 195 ? -3.486 -1.177 1.094 1.00 95.19 195 THR A CA 1
ATOM 1587 C C . THR A 1 195 ? -2.018 -1.109 1.503 1.00 95.19 195 THR A C 1
ATOM 1589 O O . THR A 1 195 ? -1.483 -0.030 1.755 1.00 95.19 195 THR A O 1
ATOM 1592 N N . LEU A 1 196 ? -1.374 -2.268 1.635 1.00 94.88 196 LEU A N 1
ATOM 1593 C CA . LEU A 1 196 ? 0.003 -2.381 2.114 1.00 94.88 196 LEU A CA 1
ATOM 1594 C C . LEU A 1 196 ? 0.940 -2.656 0.941 1.00 94.88 196 LEU A C 1
ATOM 1596 O O . LEU A 1 196 ? 0.695 -3.549 0.131 1.00 94.88 196 LEU A O 1
ATOM 1600 N N . HIS A 1 197 ? 2.014 -1.887 0.883 1.00 93.56 197 HIS A N 1
ATOM 1601 C CA . HIS A 1 197 ? 3.058 -1.928 -0.124 1.00 93.56 197 HIS A CA 1
ATOM 1602 C C . HIS A 1 197 ? 4.430 -1.890 0.563 1.00 93.56 197 HIS A C 1
ATOM 1604 O O . HIS A 1 197 ? 4.549 -1.708 1.773 1.00 93.56 197 HIS A O 1
ATOM 1610 N N . THR A 1 198 ? 5.483 -2.125 -0.204 1.00 89.12 198 THR A N 1
ATOM 1611 C CA . THR A 1 198 ? 6.871 -1.906 0.204 1.00 89.12 198 THR A CA 1
ATOM 1612 C C . THR A 1 198 ? 7.620 -1.464 -1.053 1.00 89.12 198 THR A C 1
ATOM 1614 O O . THR A 1 198 ? 7.314 -1.953 -2.143 1.00 89.12 198 THR A O 1
ATOM 1617 N N . TYR A 1 199 ? 8.569 -0.540 -0.991 1.00 90.44 199 TYR A N 1
ATOM 1618 C CA . TYR A 1 199 ? 9.184 0.078 0.183 1.00 90.44 199 TYR A CA 1
ATOM 1619 C C . TYR A 1 199 ? 9.157 1.596 0.056 1.00 90.44 199 TYR A C 1
ATOM 1621 O O . TYR A 1 199 ? 9.057 2.098 -1.062 1.00 90.44 199 TYR A O 1
ATOM 1629 N N . ALA A 1 200 ? 9.294 2.296 1.185 1.00 90.56 200 ALA A N 1
ATOM 1630 C CA . ALA A 1 200 ? 9.737 3.694 1.266 1.00 90.56 200 ALA A CA 1
ATOM 1631 C C . ALA A 1 200 ? 9.568 4.298 2.673 1.00 90.56 200 ALA A C 1
ATOM 1633 O O . ALA A 1 200 ? 10.020 5.421 2.899 1.00 90.56 200 ALA A O 1
ATOM 1634 N N . GLN A 1 201 ? 8.904 3.602 3.605 1.00 94.62 201 GLN A N 1
ATOM 1635 C CA . GLN A 1 201 ? 8.424 4.166 4.874 1.00 94.62 201 GLN A CA 1
ATOM 1636 C C . GLN A 1 201 ? 7.517 5.390 4.659 1.00 94.62 201 GLN A C 1
ATOM 1638 O O . GLN A 1 201 ? 7.751 6.482 5.184 1.00 94.62 201 GLN A O 1
ATOM 1643 N N . LEU A 1 202 ? 6.455 5.216 3.868 1.00 95.81 202 LEU A N 1
ATOM 1644 C CA . LEU A 1 202 ? 5.459 6.256 3.597 1.00 95.81 202 LEU A CA 1
ATOM 1645 C C . LEU A 1 202 ? 4.085 5.847 4.112 1.00 95.81 202 LEU A C 1
ATOM 1647 O O . LEU A 1 202 ? 3.645 4.713 3.948 1.00 95.81 202 LEU A O 1
ATOM 1651 N N . TRP A 1 203 ? 3.381 6.806 4.701 1.00 97.62 203 TRP A N 1
ATOM 1652 C CA . TRP A 1 203 ? 1.975 6.694 5.058 1.00 97.62 203 TRP A CA 1
ATOM 1653 C C . TRP A 1 203 ? 1.166 7.630 4.162 1.00 97.62 203 TRP A C 1
ATOM 1655 O O . TRP A 1 203 ? 0.996 8.819 4.453 1.00 97.62 203 TRP A O 1
ATOM 1665 N N . ILE A 1 204 ? 0.706 7.085 3.042 1.00 96.81 204 ILE A N 1
ATOM 1666 C CA . ILE A 1 204 ? 0.064 7.821 1.962 1.00 96.81 204 ILE A CA 1
ATOM 1667 C C . ILE A 1 204 ? -1.443 7.896 2.191 1.00 96.81 204 ILE A C 1
ATOM 1669 O O . ILE A 1 204 ? -2.095 6.904 2.515 1.00 96.81 204 ILE A O 1
ATOM 1673 N N . HIS A 1 205 ? -2.008 9.087 2.017 1.00 96.12 205 HIS A N 1
ATOM 1674 C CA . HIS A 1 205 ? -3.451 9.283 1.893 1.00 96.12 205 HIS A CA 1
ATOM 1675 C C . HIS A 1 205 ? -3.795 9.751 0.469 1.00 96.12 205 HIS A C 1
ATOM 1677 O O . HIS A 1 205 ? -2.955 10.379 -0.174 1.00 96.12 205 HIS A O 1
ATOM 1683 N N . PRO A 1 206 ? -5.027 9.526 -0.018 1.00 95.88 206 PRO A N 1
ATOM 1684 C CA . PRO A 1 206 ? -5.442 10.007 -1.335 1.00 95.88 206 PRO A CA 1
ATOM 1685 C C . PRO A 1 206 ? -5.320 11.540 -1.493 1.00 95.88 206 PRO A C 1
ATOM 1687 O O . PRO A 1 206 ? -5.373 12.264 -0.490 1.00 95.88 206 PRO A O 1
ATOM 1690 N N . TYR A 1 207 ? -5.194 12.071 -2.714 1.00 95.38 207 TYR A N 1
ATOM 1691 C CA . TYR A 1 207 ? -5.177 11.333 -3.987 1.00 95.38 207 TYR A CA 1
ATOM 1692 C C . TYR A 1 207 ? -3.772 11.161 -4.574 1.00 95.38 207 TYR A C 1
ATOM 1694 O O . TYR A 1 207 ? -2.903 12.005 -4.392 1.00 95.38 207 TYR A O 1
ATOM 1702 N N . SER A 1 208 ? -3.558 10.073 -5.308 1.00 93.44 208 SER A N 1
ATOM 1703 C CA . SER A 1 208 ? -2.277 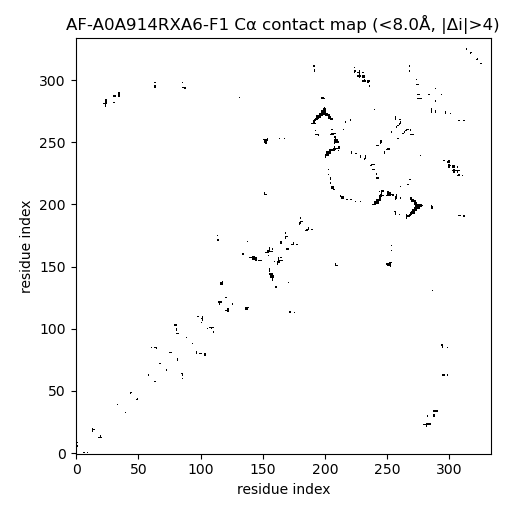9.727 -5.927 1.00 93.44 208 SER A CA 1
ATOM 1704 C C . SER A 1 208 ? -2.228 10.003 -7.436 1.00 93.44 208 SER A C 1
ATOM 1706 O O . SER A 1 208 ? -1.135 10.063 -7.990 1.00 93.44 208 SER A O 1
ATOM 1708 N N . HIS A 1 209 ? -3.362 10.201 -8.121 1.00 90.81 209 HIS A N 1
ATOM 1709 C CA . HIS A 1 209 ? -3.393 10.400 -9.582 1.00 90.81 209 HIS A CA 1
ATOM 1710 C C . HIS A 1 209 ? -2.812 11.735 -10.082 1.00 90.81 209 HIS A C 1
ATOM 1712 O O . HIS A 1 209 ? -2.341 11.783 -11.221 1.00 90.81 209 HIS A O 1
ATOM 1718 N N . GLU A 1 210 ? -2.829 12.797 -9.271 1.00 91.25 210 GLU A N 1
ATOM 1719 C CA . GLU A 1 210 ? -2.371 14.143 -9.647 1.00 91.25 210 GLU A CA 1
ATOM 1720 C C . GLU A 1 210 ? -1.887 14.939 -8.420 1.00 91.25 210 GLU A C 1
ATOM 1722 O O . GLU A 1 210 ? -2.434 14.795 -7.325 1.00 91.25 210 GLU A O 1
ATOM 1727 N N . THR A 1 211 ? -0.850 15.768 -8.590 1.00 92.31 211 THR A N 1
ATOM 1728 C CA . THR A 1 211 ? -0.308 16.628 -7.519 1.00 92.31 211 THR A CA 1
ATOM 1729 C C . THR A 1 211 ? -1.324 17.668 -7.073 1.00 92.31 211 THR A C 1
ATOM 1731 O O . THR A 1 211 ? -2.148 18.106 -7.870 1.00 92.31 211 THR A O 1
ATOM 1734 N N . GLU A 1 212 ? -1.241 18.101 -5.817 1.00 90.50 212 GLU A N 1
ATOM 1735 C CA . GLU A 1 212 ? -2.136 19.128 -5.255 1.00 90.50 212 GLU A CA 1
ATOM 1736 C C . GLU A 1 212 ? -3.637 18.756 -5.280 1.00 90.50 212 GLU A C 1
ATOM 1738 O O . GLU A 1 212 ? -4.507 19.612 -5.099 1.00 90.50 212 GLU A O 1
ATOM 1743 N N . THR A 1 213 ? -3.965 17.467 -5.444 1.00 91.44 213 THR A N 1
ATOM 1744 C CA . THR A 1 213 ? -5.342 16.964 -5.374 1.00 91.44 213 THR A CA 1
ATOM 1745 C C . THR A 1 213 ? -5.610 16.261 -4.045 1.00 91.44 213 THR A C 1
ATOM 1747 O O . THR A 1 213 ? -4.948 15.298 -3.653 1.00 91.44 213 THR A O 1
ATOM 1750 N N . TYR A 1 214 ? -6.622 16.742 -3.318 1.00 94.50 214 TYR A N 1
ATOM 1751 C CA . TYR A 1 214 ? -6.911 16.287 -1.959 1.00 94.50 214 TYR A CA 1
ATOM 1752 C C . TYR A 1 214 ? -8.405 16.002 -1.764 1.00 94.50 214 TYR A C 1
ATOM 1754 O O . TYR A 1 214 ? -9.250 16.737 -2.279 1.00 94.50 214 TYR A O 1
ATOM 1762 N N . PRO A 1 215 ? -8.771 14.965 -0.991 1.00 94.50 215 PRO A N 1
ATOM 1763 C CA . PRO A 1 215 ? -10.156 14.741 -0.607 1.00 94.50 215 PRO A CA 1
ATOM 1764 C C . PRO A 1 215 ? -10.632 15.809 0.390 1.00 94.50 215 PRO A C 1
ATOM 1766 O O . PRO A 1 215 ? -9.846 16.373 1.150 1.00 94.50 215 PRO A O 1
ATOM 1769 N N . MET A 1 216 ? -11.947 16.036 0.447 1.00 94.19 216 MET A N 1
ATOM 1770 C CA . MET A 1 216 ? -12.561 17.046 1.327 1.00 94.19 216 MET A CA 1
ATOM 1771 C C . MET A 1 216 ? -12.216 16.865 2.816 1.00 94.19 216 MET A C 1
ATOM 1773 O O . MET A 1 216 ? -12.128 17.836 3.562 1.00 94.19 216 MET A O 1
ATOM 1777 N N . ASP A 1 217 ? -12.001 15.627 3.259 1.00 93.50 217 ASP A N 1
ATOM 1778 C CA . ASP A 1 217 ? -11.640 15.262 4.631 1.00 93.50 217 ASP A CA 1
ATOM 1779 C C . ASP A 1 217 ? -10.123 15.072 4.838 1.00 93.50 217 ASP A C 1
ATOM 1781 O O . ASP A 1 217 ? -9.695 14.504 5.849 1.00 93.50 217 ASP A O 1
ATOM 1785 N N . TYR A 1 218 ? -9.292 15.594 3.927 1.00 93.81 218 TYR A N 1
ATOM 1786 C CA . TYR A 1 218 ? -7.824 15.535 3.975 1.00 93.81 218 TYR A CA 1
ATOM 1787 C C . TYR A 1 218 ? -7.239 15.895 5.347 1.00 93.81 218 TYR A C 1
ATOM 1789 O O . TYR A 1 218 ? -6.362 15.197 5.856 1.00 93.81 218 TYR A O 1
ATOM 1797 N N . ILE A 1 219 ? -7.741 16.953 5.991 1.00 95.38 219 ILE A N 1
ATOM 1798 C CA . ILE A 1 219 ? -7.236 17.393 7.298 1.00 95.38 219 ILE A CA 1
ATOM 1799 C C . ILE A 1 219 ? -7.435 16.308 8.370 1.00 95.38 219 ILE A C 1
ATOM 1801 O O . ILE A 1 219 ? -6.560 16.099 9.215 1.00 95.38 219 ILE A O 1
ATOM 1805 N N . GLU A 1 220 ? -8.564 15.598 8.351 1.00 94.88 220 GLU A N 1
ATOM 1806 C CA . GLU A 1 220 ? -8.828 14.502 9.287 1.00 94.88 220 GLU A CA 1
ATOM 1807 C C . GLU A 1 220 ? -7.971 13.270 8.966 1.00 94.88 220 GLU A C 1
ATOM 1809 O O . GLU A 1 220 ? -7.394 12.669 9.883 1.00 94.88 220 GLU A O 1
ATOM 1814 N N . LEU A 1 221 ? -7.828 12.940 7.677 1.00 96.31 221 LEU A N 1
ATOM 1815 C CA . LEU A 1 221 ? -6.962 11.860 7.203 1.00 96.31 221 LEU A CA 1
ATOM 1816 C C . LEU A 1 221 ? -5.511 12.080 7.629 1.00 96.31 221 LEU A C 1
ATOM 1818 O O . LEU A 1 221 ? -4.916 11.190 8.239 1.00 96.31 221 LEU A O 1
ATOM 1822 N N . LYS A 1 222 ? -4.969 13.280 7.400 1.00 96.75 222 LYS A N 1
ATOM 1823 C CA . LYS A 1 222 ? -3.601 13.655 7.773 1.00 96.75 222 LYS A CA 1
ATOM 1824 C C . LYS A 1 222 ? -3.389 13.649 9.283 1.00 96.75 222 LYS A C 1
ATOM 1826 O O . LYS A 1 222 ? -2.373 13.148 9.756 1.00 96.75 222 LYS A O 1
ATOM 1831 N N . ARG A 1 223 ? -4.346 14.150 10.075 1.00 97.38 223 ARG A N 1
ATOM 1832 C CA . ARG A 1 223 ? -4.269 14.086 11.550 1.00 97.38 223 ARG A CA 1
ATOM 1833 C C . ARG A 1 223 ? -4.258 12.649 12.061 1.00 97.38 223 ARG A C 1
ATOM 1835 O O . ARG A 1 223 ? -3.564 12.355 13.031 1.00 97.38 223 ARG A O 1
ATOM 1842 N N . THR A 1 224 ? -5.052 11.773 11.455 1.00 97.75 224 THR A N 1
ATOM 1843 C CA . THR A 1 224 ? -5.121 10.358 11.839 1.00 97.75 224 THR A CA 1
ATOM 1844 C C . THR A 1 224 ? -3.856 9.611 11.430 1.00 97.75 224 THR A C 1
ATOM 1846 O O . THR A 1 224 ? -3.287 8.924 12.275 1.00 97.75 224 THR A O 1
ATOM 1849 N N . ALA A 1 225 ? -3.348 9.850 10.217 1.00 97.75 225 ALA A N 1
ATOM 1850 C CA . ALA A 1 225 ? -2.041 9.371 9.774 1.00 97.75 225 ALA A CA 1
ATOM 1851 C C . ALA A 1 225 ? -0.930 9.829 10.724 1.00 97.75 225 ALA A C 1
ATOM 1853 O O . ALA A 1 225 ? -0.130 9.014 11.162 1.00 97.75 225 ALA A O 1
ATOM 1854 N N . LYS A 1 226 ? -0.929 11.106 11.137 1.00 98.31 226 LYS A N 1
ATOM 1855 C CA . LYS A 1 226 ? 0.058 11.628 12.090 1.00 98.31 226 LYS A CA 1
ATOM 1856 C C . LYS A 1 226 ? 0.071 10.846 13.405 1.00 98.31 226 LYS A C 1
ATOM 1858 O O . LYS A 1 226 ? 1.129 10.425 13.854 1.00 98.31 226 LYS A O 1
ATOM 1863 N N . ARG A 1 227 ? -1.099 10.601 14.000 1.00 98.19 227 ARG A N 1
ATOM 1864 C CA . ARG A 1 227 ? -1.184 9.784 15.223 1.00 98.19 227 ARG A CA 1
ATOM 1865 C C . ARG A 1 227 ? -0.708 8.348 14.989 1.00 98.19 227 ARG A C 1
ATOM 1867 O O . ARG A 1 227 ? -0.079 7.781 15.875 1.00 98.19 227 ARG A O 1
ATOM 1874 N N . ALA A 1 228 ? -1.016 7.773 13.826 1.00 97.75 228 ALA A N 1
ATOM 1875 C CA . ALA A 1 228 ? -0.592 6.425 13.465 1.00 97.75 228 ALA A CA 1
ATOM 1876 C C . ALA A 1 228 ? 0.938 6.334 13.338 1.00 97.75 228 ALA A C 1
ATOM 1878 O O . ALA A 1 228 ? 1.531 5.464 13.968 1.00 97.75 228 ALA A O 1
ATOM 1879 N N . ILE A 1 229 ? 1.588 7.268 12.631 1.00 97.75 229 ILE A N 1
ATOM 1880 C CA . ILE A 1 229 ? 3.057 7.285 12.513 1.00 97.75 229 ILE A CA 1
ATOM 1881 C C . ILE A 1 229 ? 3.749 7.611 13.839 1.00 97.75 229 ILE A C 1
ATOM 1883 O O . ILE A 1 229 ? 4.806 7.059 14.112 1.00 97.75 229 ILE A O 1
ATOM 1887 N N . ASP A 1 230 ? 3.171 8.478 14.680 1.00 97.69 230 ASP A N 1
ATOM 1888 C CA . ASP A 1 230 ? 3.762 8.830 15.976 1.00 97.69 230 ASP A CA 1
ATOM 1889 C C . ASP A 1 230 ? 3.742 7.588 16.890 1.00 97.69 230 ASP A C 1
ATOM 1891 O O . ASP A 1 230 ? 4.705 7.304 17.604 1.00 97.69 230 ASP A O 1
ATOM 1895 N N . LYS A 1 231 ? 2.665 6.794 16.803 1.00 95.19 231 LYS A N 1
ATOM 1896 C CA . LYS A 1 231 ? 2.533 5.511 17.493 1.00 95.19 231 LYS A CA 1
ATOM 1897 C C . LYS A 1 231 ? 3.480 4.447 16.925 1.00 95.19 231 LYS A C 1
ATOM 1899 O O . LYS A 1 231 ? 4.159 3.798 17.714 1.00 95.19 231 LYS A O 1
ATOM 1904 N N . LEU A 1 232 ? 3.592 4.327 15.603 1.00 95.38 232 LEU A N 1
ATOM 1905 C CA . LEU A 1 232 ? 4.568 3.462 14.924 1.00 95.38 232 LEU A CA 1
ATOM 1906 C C . LEU A 1 232 ? 5.996 3.775 15.395 1.00 95.38 232 LEU A C 1
ATOM 1908 O O . LEU A 1 232 ? 6.709 2.900 15.885 1.00 95.38 232 LEU A O 1
ATOM 1912 N N . LYS A 1 233 ? 6.383 5.054 15.330 1.00 94.56 233 LYS A N 1
ATOM 1913 C CA . LYS A 1 233 ? 7.703 5.550 15.734 1.00 94.56 233 LYS A CA 1
ATOM 1914 C C . LYS A 1 233 ? 8.012 5.255 17.201 1.00 94.56 233 LYS A C 1
ATOM 1916 O O . LYS A 1 233 ? 9.165 5.016 17.535 1.00 94.56 233 LYS A O 1
ATOM 1921 N N . SER A 1 234 ? 7.009 5.240 18.080 1.00 92.81 234 SER A N 1
ATOM 1922 C CA . SER A 1 234 ? 7.216 4.931 19.503 1.00 92.81 234 SER A CA 1
ATOM 1923 C C . SER A 1 234 ? 7.667 3.491 19.782 1.00 92.81 234 SER A C 1
ATOM 1925 O O . SER A 1 234 ? 8.149 3.231 20.880 1.00 92.81 234 SER A O 1
ATOM 1927 N N . VAL A 1 235 ? 7.515 2.570 18.819 1.00 88.31 235 VAL A N 1
ATOM 1928 C CA . VAL A 1 235 ? 7.892 1.158 18.986 1.00 88.31 235 VAL A CA 1
ATOM 1929 C C . VAL A 1 235 ? 9.401 0.970 18.806 1.00 88.31 235 VAL A C 1
ATOM 1931 O O . VAL A 1 235 ? 10.072 0.514 19.725 1.00 88.31 235 VAL A O 1
ATOM 1934 N N . TYR A 1 236 ? 9.940 1.361 17.644 1.00 89.12 236 TYR A N 1
ATOM 1935 C CA . TYR A 1 236 ? 11.350 1.129 17.282 1.00 89.12 236 TYR A CA 1
ATOM 1936 C C . TYR A 1 236 ? 12.102 2.382 16.804 1.00 89.12 236 TYR A C 1
ATOM 1938 O O . TYR A 1 236 ? 13.247 2.288 16.377 1.00 89.12 236 TYR A O 1
ATOM 1946 N N . GLY A 1 237 ? 11.484 3.565 16.843 1.00 91.25 237 GLY A N 1
ATOM 1947 C CA . GLY A 1 237 ? 12.085 4.811 16.349 1.00 91.25 237 GLY A CA 1
ATOM 1948 C C . GLY A 1 237 ? 11.981 5.026 14.835 1.00 91.25 237 GLY A C 1
ATOM 1949 O O . GLY A 1 237 ? 12.389 6.084 14.352 1.00 91.25 237 GLY A O 1
ATOM 1950 N N . THR A 1 238 ? 11.400 4.077 14.098 1.00 92.19 238 THR A N 1
ATOM 1951 C CA . THR A 1 238 ? 11.241 4.111 12.637 1.00 92.19 238 THR A CA 1
ATOM 1952 C C . THR A 1 238 ? 10.458 5.330 12.182 1.00 92.19 238 THR A C 1
ATOM 1954 O O . THR A 1 238 ? 9.433 5.694 12.764 1.00 92.19 238 THR A O 1
ATOM 1957 N N . GLN A 1 239 ? 10.938 5.976 11.123 1.00 93.81 239 GLN A N 1
ATOM 1958 C CA . GLN A 1 239 ? 10.397 7.248 10.663 1.00 93.81 239 GLN A CA 1
ATOM 1959 C C . GLN A 1 239 ? 9.633 7.053 9.363 1.00 93.81 239 GLN A C 1
ATOM 1961 O O . GLN A 1 239 ? 10.214 6.712 8.338 1.00 93.81 239 GLN A O 1
ATOM 1966 N N . TYR A 1 240 ? 8.323 7.291 9.416 1.00 95.44 240 TYR A N 1
ATOM 1967 C CA . TYR A 1 240 ? 7.469 7.295 8.234 1.00 95.44 240 TYR A CA 1
ATOM 1968 C C . TYR A 1 240 ? 7.119 8.731 7.849 1.00 95.44 240 TYR A C 1
ATOM 1970 O O . TYR A 1 240 ? 6.789 9.551 8.713 1.00 95.44 240 TYR A O 1
ATOM 1978 N N . LYS A 1 241 ? 7.163 9.035 6.550 1.00 94.94 241 LYS A N 1
ATOM 1979 C CA . LYS A 1 241 ? 6.734 10.336 6.008 1.00 94.94 241 LYS A CA 1
ATOM 1980 C C . LYS A 1 241 ? 5.256 10.255 5.610 1.00 94.94 241 LYS A C 1
ATOM 1982 O O . LYS A 1 241 ? 4.774 9.202 5.204 1.00 94.94 241 LYS A O 1
ATOM 1987 N N . ILE A 1 242 ? 4.521 11.359 5.747 1.00 95.19 242 ILE A N 1
ATOM 1988 C CA . ILE A 1 242 ? 3.099 11.453 5.371 1.00 95.19 242 ILE A CA 1
ATOM 1989 C C . ILE A 1 242 ? 2.953 12.396 4.188 1.00 95.19 242 ILE A C 1
ATOM 1991 O O . ILE A 1 242 ? 3.475 13.510 4.227 1.00 95.19 242 ILE A O 1
ATOM 1995 N N . GLY A 1 243 ? 2.146 11.997 3.213 1.00 92.69 243 GLY A N 1
ATOM 1996 C CA . GLY A 1 243 ? 1.668 12.869 2.148 1.00 92.69 243 GLY A CA 1
ATOM 1997 C C . GLY A 1 243 ? 0.743 12.122 1.198 1.00 92.69 243 GLY A C 1
ATOM 1998 O O . GLY A 1 243 ? 0.239 11.051 1.534 1.00 92.69 243 GLY A O 1
ATOM 1999 N N . THR A 1 244 ? 0.511 12.685 0.020 1.00 92.25 244 THR A N 1
ATOM 2000 C CA . THR A 1 244 ? -0.152 11.972 -1.075 1.00 92.25 244 THR A CA 1
ATOM 2001 C C . THR A 1 244 ? 0.865 11.191 -1.898 1.00 92.25 244 THR A C 1
ATOM 2003 O O . THR A 1 244 ? 2.052 11.527 -1.889 1.00 92.25 244 THR A O 1
ATOM 2006 N N . GLY A 1 245 ? 0.431 10.164 -2.634 1.00 86.69 245 GLY A N 1
ATOM 2007 C CA . GLY A 1 245 ? 1.328 9.441 -3.541 1.00 86.69 245 GLY A CA 1
ATOM 2008 C C . GLY A 1 245 ? 1.889 10.359 -4.630 1.00 86.69 245 GLY A C 1
ATOM 2009 O O . GLY A 1 245 ? 3.076 10.288 -4.945 1.00 86.69 245 GLY A O 1
ATOM 2010 N N . ALA A 1 246 ? 1.065 11.292 -5.120 1.00 89.25 246 ALA A N 1
ATOM 2011 C CA . ALA A 1 246 ? 1.466 12.268 -6.123 1.00 89.25 246 ALA A CA 1
ATOM 2012 C C . ALA A 1 246 ? 2.538 13.246 -5.617 1.00 89.25 246 ALA A C 1
ATOM 2014 O O . ALA A 1 246 ? 3.516 13.475 -6.323 1.00 89.25 246 ALA A O 1
ATOM 2015 N N . ASP A 1 247 ? 2.378 13.785 -4.400 1.00 89.38 247 ASP A N 1
ATOM 2016 C CA . ASP A 1 247 ? 3.286 14.801 -3.847 1.00 89.38 247 ASP A CA 1
ATOM 2017 C C . ASP A 1 247 ? 4.565 14.191 -3.240 1.00 89.38 247 ASP A C 1
ATOM 2019 O O . ASP A 1 247 ? 5.577 14.878 -3.120 1.00 89.38 247 ASP A O 1
ATOM 2023 N N . THR A 1 248 ? 4.533 12.919 -2.814 1.00 87.38 248 THR A N 1
ATOM 2024 C CA . THR A 1 248 ? 5.674 12.263 -2.133 1.00 87.38 248 THR A CA 1
ATOM 2025 C C . THR A 1 248 ? 6.516 11.364 -3.030 1.00 87.38 248 THR A C 1
ATOM 2027 O O . THR A 1 248 ? 7.695 11.171 -2.741 1.00 87.38 248 THR A O 1
ATOM 2030 N N . LEU A 1 249 ? 5.933 10.812 -4.097 1.00 86.25 249 LEU A N 1
ATOM 2031 C CA . LEU A 1 249 ? 6.614 9.913 -5.026 1.00 86.25 249 LEU A CA 1
ATOM 2032 C C . LEU A 1 249 ? 6.525 10.454 -6.452 1.00 86.25 249 LEU A C 1
ATOM 2034 O O . LEU A 1 249 ? 7.477 11.027 -6.975 1.00 86.25 249 LEU A O 1
ATOM 2038 N N . ALA A 1 250 ? 5.381 10.225 -7.087 1.00 86.50 250 ALA A N 1
ATOM 2039 C CA . ALA A 1 250 ? 5.043 10.678 -8.423 1.00 86.50 250 ALA A CA 1
ATOM 2040 C C . ALA A 1 250 ? 3.546 10.426 -8.652 1.00 86.50 250 ALA A C 1
ATOM 2042 O O . ALA A 1 250 ? 3.006 9.453 -8.113 1.00 86.50 250 ALA A O 1
ATOM 2043 N N . PRO A 1 251 ? 2.875 11.230 -9.492 1.00 90.50 251 PRO A N 1
ATOM 2044 C CA . PRO A 1 251 ? 1.490 10.969 -9.856 1.00 90.50 251 PRO A CA 1
ATOM 2045 C C . PRO A 1 251 ? 1.327 9.580 -10.478 1.00 90.50 251 PRO A C 1
ATOM 2047 O O . PRO A 1 251 ? 2.052 9.233 -11.412 1.00 90.50 251 PRO A O 1
ATOM 2050 N N . ALA A 1 252 ? 0.368 8.805 -9.974 1.00 88.12 252 ALA A N 1
ATOM 2051 C CA . ALA A 1 252 ? 0.058 7.443 -10.384 1.00 88.12 252 ALA A CA 1
ATOM 2052 C C . ALA A 1 252 ? -1.460 7.228 -10.455 1.00 88.12 252 ALA A C 1
ATOM 2054 O O . ALA A 1 252 ? -2.161 7.194 -9.445 1.00 88.12 252 ALA A O 1
ATOM 2055 N N . SER A 1 253 ? -1.972 7.063 -11.674 1.00 89.25 253 SER A N 1
ATOM 2056 C CA . SER A 1 253 ? -3.393 6.804 -11.926 1.00 89.25 253 SER A CA 1
ATOM 2057 C C . SER A 1 253 ? -3.755 5.327 -11.728 1.00 89.25 253 SER A C 1
ATOM 2059 O O . SER A 1 253 ? -2.949 4.434 -11.986 1.00 89.25 253 SER A O 1
ATOM 2061 N N . GLY A 1 254 ? -5.002 5.060 -11.326 1.00 88.50 254 GLY A N 1
ATOM 2062 C CA . GLY A 1 254 ? -5.546 3.697 -11.214 1.00 88.50 254 GLY A CA 1
ATOM 2063 C C . GLY A 1 254 ? -5.279 2.989 -9.879 1.00 88.50 254 GLY A C 1
ATOM 2064 O O . GLY A 1 254 ? -5.515 1.785 -9.779 1.00 88.50 254 GLY A O 1
ATOM 2065 N N . GLY A 1 255 ? -4.808 3.719 -8.862 1.00 91.19 255 GLY A N 1
ATOM 2066 C CA . GLY A 1 255 ? -4.612 3.211 -7.503 1.00 91.19 255 GLY A CA 1
ATOM 2067 C C . GLY A 1 255 ? -5.911 2.743 -6.834 1.00 91.19 255 GLY A C 1
ATOM 2068 O O . GLY A 1 255 ? -6.990 3.304 -7.044 1.00 91.19 255 GLY A O 1
ATOM 2069 N N . SER A 1 256 ? -5.812 1.684 -6.024 1.00 94.12 256 SER A N 1
ATOM 2070 C CA . SER A 1 256 ? -6.962 1.126 -5.294 1.00 94.12 256 SER A CA 1
ATOM 2071 C C . SER A 1 256 ? -7.442 2.033 -4.156 1.00 94.12 256 SER A C 1
ATOM 2073 O O . SER A 1 256 ? -8.637 2.080 -3.874 1.00 94.12 256 SER A O 1
ATOM 2075 N N . ASP A 1 257 ? -6.524 2.786 -3.555 1.00 94.75 257 ASP A N 1
ATOM 2076 C CA . ASP A 1 257 ? -6.753 3.840 -2.572 1.00 94.75 257 ASP A CA 1
ATOM 2077 C C . ASP A 1 257 ? -7.564 5.000 -3.171 1.00 94.75 257 ASP A C 1
ATOM 2079 O O . ASP A 1 257 ? -8.622 5.351 -2.644 1.00 94.75 257 ASP A O 1
ATOM 2083 N N . ASP A 1 258 ? -7.146 5.524 -4.325 1.00 95.94 258 ASP A N 1
ATOM 2084 C CA . ASP A 1 258 ? -7.878 6.576 -5.042 1.00 95.94 258 ASP A CA 1
ATOM 2085 C C . ASP A 1 258 ? -9.287 6.116 -5.433 1.00 95.94 258 ASP A C 1
ATOM 2087 O O . ASP A 1 258 ? -10.260 6.850 -5.250 1.00 95.94 258 ASP A O 1
ATOM 2091 N N . TRP A 1 259 ? -9.429 4.875 -5.910 1.00 95.88 259 TRP A N 1
ATOM 2092 C CA . TRP A 1 259 ? -10.734 4.296 -6.232 1.00 95.88 259 TRP A CA 1
ATOM 2093 C C . TRP A 1 259 ? -11.619 4.105 -4.988 1.00 95.88 259 TRP A C 1
ATOM 2095 O O . TRP A 1 259 ? -12.795 4.479 -5.005 1.00 95.88 259 TRP A O 1
ATOM 2105 N N . ALA A 1 260 ? -11.073 3.575 -3.889 1.00 95.62 260 ALA A N 1
ATOM 2106 C CA . ALA A 1 260 ? -11.811 3.415 -2.637 1.00 95.62 260 ALA A CA 1
ATOM 2107 C C . ALA A 1 260 ? -12.275 4.771 -2.081 1.00 95.62 260 ALA A C 1
ATOM 2109 O O . ALA A 1 260 ? -13.388 4.889 -1.563 1.00 95.62 260 ALA A O 1
ATOM 2110 N N . LYS A 1 261 ? -11.457 5.817 -2.228 1.00 95.69 261 LYS A N 1
ATOM 2111 C CA . LYS A 1 261 ? -11.812 7.159 -1.774 1.00 95.69 261 LYS A CA 1
ATOM 2112 C C . LYS A 1 261 ? -12.826 7.842 -2.685 1.00 95.69 261 LYS A C 1
ATOM 2114 O O . LYS A 1 261 ? -13.859 8.300 -2.204 1.00 95.69 261 LYS A O 1
ATOM 2119 N N . GLY A 1 262 ? -12.537 7.899 -3.981 1.00 94.25 262 GLY A N 1
ATOM 2120 C CA . GLY A 1 262 ? -13.305 8.674 -4.952 1.00 94.25 262 GLY A CA 1
ATOM 2121 C C . GLY A 1 262 ? -14.595 7.999 -5.410 1.00 94.25 262 GLY A C 1
ATOM 2122 O O . GLY A 1 262 ? -15.593 8.680 -5.626 1.00 94.25 262 GLY A O 1
ATOM 2123 N N . VAL A 1 263 ? -14.604 6.667 -5.540 1.00 94.25 263 VAL A N 1
ATOM 2124 C CA . VAL A 1 263 ? -15.762 5.919 -6.064 1.00 94.25 263 VAL A CA 1
ATOM 2125 C C . VAL A 1 263 ? -16.580 5.278 -4.950 1.00 94.25 263 VAL A C 1
ATOM 2127 O O . VAL A 1 263 ? -17.806 5.354 -4.979 1.00 94.25 263 VAL A O 1
ATOM 2130 N N . LEU A 1 264 ? -15.931 4.641 -3.969 1.00 94.25 264 LEU A N 1
ATOM 2131 C CA . LEU A 1 264 ? -16.653 4.008 -2.858 1.00 94.25 264 LEU A CA 1
ATOM 2132 C C . LEU A 1 264 ? -16.999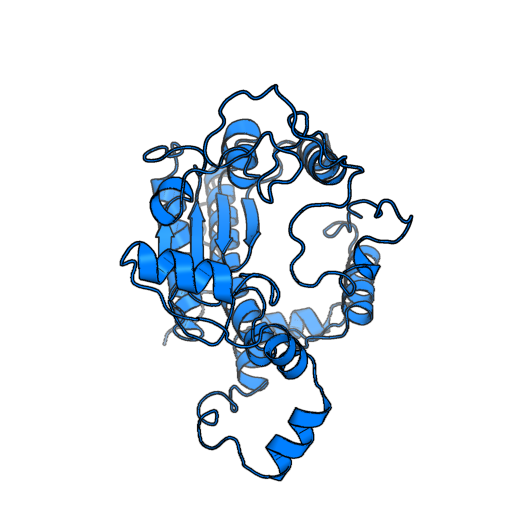 4.983 -1.724 1.00 94.25 264 LEU A C 1
ATOM 2134 O O . LEU A 1 264 ? -17.826 4.648 -0.878 1.00 94.25 264 LEU A O 1
ATOM 2138 N N . GLY A 1 265 ? -16.387 6.171 -1.690 1.00 94.12 265 GLY A N 1
ATOM 2139 C CA . GLY A 1 265 ? -16.630 7.163 -0.641 1.00 94.12 265 GLY A CA 1
ATOM 2140 C C . GLY A 1 265 ? -16.125 6.731 0.738 1.00 94.12 265 GLY A C 1
ATOM 2141 O O . GLY A 1 265 ? -16.639 7.200 1.754 1.00 94.12 265 GLY A O 1
ATOM 2142 N N . VAL A 1 266 ? -15.142 5.824 0.799 1.00 95.44 266 VAL A N 1
ATOM 2143 C CA . VAL A 1 266 ? -14.592 5.335 2.071 1.00 95.44 266 VAL A CA 1
ATOM 2144 C C . VAL A 1 266 ? -13.916 6.488 2.807 1.00 95.44 266 VAL A C 1
ATOM 2146 O O . VAL A 1 266 ? -13.148 7.260 2.227 1.00 95.44 266 VAL A O 1
ATOM 2149 N N . LYS A 1 267 ? -14.193 6.619 4.108 1.00 94.00 267 LYS A N 1
ATOM 2150 C CA . LYS A 1 267 ? -13.676 7.736 4.903 1.00 94.00 267 LYS A CA 1
ATOM 2151 C C . LYS A 1 267 ? -12.172 7.610 5.136 1.00 94.00 267 LYS A C 1
ATOM 2153 O O . LYS A 1 267 ? -11.416 8.455 4.664 1.00 94.00 267 LYS A O 1
ATOM 2158 N N . TYR A 1 268 ? -11.737 6.556 5.827 1.00 97.38 268 TYR A N 1
ATOM 2159 C CA . TYR A 1 268 ? -10.335 6.368 6.206 1.00 97.38 268 TYR A CA 1
ATOM 2160 C C . TYR A 1 268 ? -9.600 5.513 5.174 1.00 97.38 268 TYR A C 1
ATOM 2162 O O . TYR A 1 268 ? -9.664 4.289 5.227 1.00 97.38 268 TYR A O 1
ATOM 2170 N N . VAL A 1 269 ? -8.903 6.146 4.234 1.00 98.06 269 VAL A N 1
ATOM 2171 C CA . VAL A 1 269 ? -8.170 5.442 3.175 1.00 98.06 269 VAL A CA 1
ATOM 2172 C C . VAL A 1 269 ? -6.683 5.733 3.284 1.00 98.06 269 VAL A C 1
ATOM 2174 O O . VAL A 1 269 ? -6.302 6.902 3.359 1.00 98.06 269 VAL A O 1
ATOM 2177 N N . TYR A 1 270 ? -5.865 4.680 3.284 1.00 98.25 270 TYR A N 1
ATOM 2178 C CA . TYR A 1 270 ? -4.410 4.787 3.333 1.00 98.25 270 TYR A CA 1
ATOM 2179 C C . TYR A 1 270 ? -3.723 3.753 2.437 1.00 98.25 270 TYR A C 1
ATOM 2181 O O . TYR A 1 270 ? -4.146 2.600 2.358 1.00 98.25 270 TYR A O 1
ATOM 2189 N N . LEU A 1 271 ? -2.621 4.165 1.824 1.00 97.62 271 LEU A N 1
ATOM 2190 C CA . LEU A 1 271 ? -1.611 3.289 1.248 1.00 97.62 271 LEU A CA 1
ATOM 2191 C C . LEU A 1 271 ? -0.376 3.377 2.144 1.00 97.62 271 LEU A C 1
ATOM 2193 O O . LEU A 1 271 ? 0.066 4.472 2.475 1.00 97.62 271 LEU A O 1
ATOM 2197 N N . VAL A 1 272 ? 0.169 2.246 2.580 1.00 97.62 272 VAL A N 1
ATOM 2198 C CA . VAL A 1 272 ? 1.365 2.237 3.436 1.00 97.62 272 VAL A CA 1
ATOM 2199 C C . VAL A 1 272 ? 2.509 1.582 2.683 1.00 97.62 272 VAL A C 1
ATOM 2201 O O . VAL A 1 272 ? 2.427 0.397 2.382 1.00 97.62 272 VAL A O 1
ATOM 2204 N N . GLU A 1 273 ? 3.568 2.337 2.405 1.00 95.44 273 GLU A N 1
ATOM 2205 C CA . GLU A 1 273 ? 4.845 1.804 1.931 1.00 95.44 273 GLU A CA 1
ATOM 2206 C C . GLU A 1 273 ? 5.699 1.460 3.150 1.00 95.44 273 GLU A C 1
ATOM 2208 O O . GLU A 1 273 ? 6.149 2.347 3.873 1.00 95.44 273 GLU A O 1
ATOM 2213 N N . LEU A 1 274 ? 5.890 0.171 3.404 1.00 95.06 274 LEU A N 1
ATOM 2214 C CA . LEU A 1 274 ? 6.604 -0.343 4.569 1.00 95.06 274 LEU A CA 1
ATOM 2215 C C . LEU A 1 274 ? 8.126 -0.142 4.457 1.00 95.06 274 LEU A C 1
ATOM 2217 O O . LEU A 1 274 ? 8.631 0.467 3.508 1.00 95.06 274 LEU A O 1
ATOM 2221 N N . ARG A 1 275 ? 8.859 -0.678 5.440 1.00 91.25 275 ARG A N 1
ATOM 2222 C CA . ARG A 1 275 ? 10.323 -0.763 5.427 1.00 91.25 275 ARG A CA 1
ATOM 2223 C C . ARG A 1 275 ? 10.862 -1.408 4.136 1.00 91.25 275 ARG A C 1
ATOM 2225 O O . ARG A 1 275 ? 10.174 -2.249 3.543 1.00 91.25 275 ARG A O 1
ATOM 2232 N N . PRO A 1 276 ? 12.116 -1.097 3.761 1.00 86.44 276 PRO A N 1
ATOM 2233 C CA . PRO A 1 276 ? 12.985 -0.076 4.370 1.00 86.44 276 PRO A CA 1
ATOM 2234 C C . PRO A 1 276 ? 12.635 1.358 3.928 1.00 86.44 276 PRO A C 1
ATOM 2236 O O . PRO A 1 276 ? 11.734 1.567 3.113 1.00 86.44 276 PRO A O 1
ATOM 2239 N N . GLU A 1 277 ? 13.329 2.356 4.487 1.00 83.31 277 GLU A N 1
ATOM 2240 C CA . GLU A 1 277 ? 13.235 3.745 4.021 1.00 83.31 277 GLU A CA 1
ATOM 2241 C C . GLU A 1 277 ? 13.653 3.864 2.550 1.00 83.31 277 GLU A C 1
ATOM 2243 O O . GLU A 1 277 ? 14.494 3.115 2.046 1.00 83.31 277 GLU A O 1
ATOM 2248 N N . LEU A 1 278 ? 13.067 4.843 1.863 1.00 74.06 278 LEU A N 1
ATOM 2249 C CA . LEU A 1 278 ? 13.531 5.306 0.563 1.00 74.06 278 LEU A CA 1
ATOM 2250 C C . LEU A 1 278 ? 14.840 6.107 0.722 1.00 74.06 278 LEU A C 1
ATOM 2252 O O . LEU A 1 278 ? 14.835 7.322 0.559 1.00 74.06 278 LEU A O 1
ATOM 2256 N N . GLU A 1 279 ? 15.953 5.453 1.060 1.00 63.75 279 GLU A N 1
ATOM 2257 C CA . GLU A 1 279 ? 17.288 6.072 1.060 1.00 63.75 279 GLU A CA 1
ATOM 2258 C C . GLU A 1 279 ? 18.360 5.172 0.424 1.00 63.75 279 GLU A C 1
ATOM 2260 O O . GLU A 1 279 ? 18.239 3.948 0.365 1.00 63.75 279 GLU A O 1
ATOM 2265 N N . CYS A 1 280 ? 19.387 5.839 -0.117 1.00 47.12 280 CYS A N 1
ATOM 2266 C CA . CYS A 1 280 ? 20.437 5.388 -1.037 1.00 47.12 280 CYS A CA 1
ATOM 2267 C C . CYS A 1 280 ? 21.419 4.325 -0.497 1.00 47.12 280 CYS A C 1
ATOM 2269 O O . CYS A 1 280 ? 22.559 4.273 -0.960 1.00 47.12 280 CYS A O 1
ATOM 2271 N N . ASP A 1 281 ? 21.027 3.489 0.465 1.00 43.00 281 ASP A N 1
ATOM 2272 C CA . ASP A 1 281 ? 21.939 2.503 1.040 1.00 43.00 281 ASP A CA 1
ATOM 2273 C C . ASP A 1 281 ? 22.161 1.300 0.113 1.00 43.00 281 ASP A C 1
ATOM 2275 O O . ASP A 1 281 ? 21.245 0.620 -0.361 1.00 43.00 281 ASP A O 1
ATOM 2279 N N . ILE A 1 282 ? 23.448 1.040 -0.113 1.00 49.50 282 ILE A N 1
ATOM 2280 C CA . ILE A 1 282 ? 24.069 0.230 -1.170 1.00 49.50 282 ILE A CA 1
ATOM 2281 C C . ILE A 1 282 ? 23.877 -1.295 -0.962 1.00 49.50 282 ILE A C 1
ATOM 2283 O O . ILE A 1 282 ? 24.658 -2.124 -1.433 1.00 49.50 282 ILE A O 1
ATOM 2287 N N . VAL A 1 283 ? 22.824 -1.718 -0.257 1.00 47.62 283 VAL A N 1
ATOM 2288 C CA . VAL A 1 283 ? 22.673 -3.133 0.128 1.00 47.62 283 VAL A CA 1
ATOM 2289 C C . VAL A 1 283 ? 21.249 -3.684 -0.008 1.00 47.62 283 VAL A C 1
ATOM 2291 O O . VAL A 1 283 ? 21.027 -4.886 0.178 1.00 47.62 283 VAL A O 1
ATOM 2294 N N . SER A 1 284 ? 20.253 -2.880 -0.394 1.00 53.22 284 SER A N 1
ATOM 2295 C CA . SER A 1 284 ? 18.885 -3.386 -0.579 1.00 53.22 284 SER A CA 1
ATOM 2296 C C . SER A 1 284 ? 18.158 -2.689 -1.734 1.00 53.22 284 SER A C 1
ATOM 2298 O O . SER A 1 284 ? 18.115 -1.471 -1.814 1.00 53.22 284 SER A O 1
ATOM 2300 N N . ASN A 1 285 ? 17.515 -3.461 -2.617 1.00 62.34 285 ASN A N 1
ATOM 2301 C CA . ASN A 1 285 ? 16.597 -2.947 -3.645 1.00 62.34 285 ASN A CA 1
ATOM 2302 C C . ASN A 1 285 ? 15.218 -2.645 -3.035 1.00 62.34 285 ASN A C 1
ATOM 2304 O O . ASN A 1 285 ? 14.230 -2.636 -3.764 1.00 62.34 285 ASN A O 1
ATOM 2308 N N . GLY A 1 286 ? 15.155 -2.517 -1.704 1.00 73.88 286 GLY A N 1
ATOM 2309 C CA . GLY A 1 286 ? 13.980 -2.373 -0.854 1.00 73.88 286 GLY A CA 1
ATOM 2310 C C . GLY A 1 286 ? 13.020 -3.567 -0.840 1.00 73.88 286 GLY A C 1
ATOM 2311 O O . GLY A 1 286 ? 12.481 -3.907 0.204 1.00 73.88 286 GLY A O 1
ATOM 2312 N N . PHE A 1 287 ? 12.891 -4.295 -1.952 1.00 77.75 287 PHE A N 1
ATOM 2313 C CA . PHE A 1 287 ? 12.042 -5.486 -2.096 1.00 77.75 287 PHE A CA 1
ATOM 2314 C C . PHE A 1 287 ? 12.670 -6.785 -1.555 1.00 77.75 287 PHE A C 1
ATOM 2316 O O . PHE A 1 287 ? 12.012 -7.831 -1.486 1.00 77.75 287 PHE A O 1
ATOM 2323 N N . ILE A 1 288 ? 13.961 -6.758 -1.218 1.00 76.38 288 ILE A N 1
ATOM 2324 C CA . ILE A 1 288 ? 14.663 -7.845 -0.531 1.00 76.38 288 ILE A CA 1
ATOM 2325 C C . ILE A 1 288 ? 15.061 -7.335 0.860 1.00 76.38 288 ILE A C 1
ATOM 2327 O O . ILE A 1 288 ? 16.199 -6.921 1.092 1.00 76.38 288 ILE A O 1
ATOM 2331 N N . LEU A 1 289 ? 14.092 -7.339 1.774 1.00 77.75 289 LEU A N 1
ATOM 2332 C CA . LEU A 1 289 ? 14.258 -6.959 3.176 1.00 77.75 289 LEU A CA 1
ATOM 2333 C C . LEU A 1 289 ? 14.937 -8.095 3.968 1.00 77.75 289 LEU A C 1
ATOM 2335 O O . LEU A 1 289 ? 14.789 -9.267 3.628 1.00 77.75 289 LEU A O 1
ATOM 2339 N N . ASN A 1 290 ? 15.709 -7.758 5.004 1.00 75.12 290 ASN A N 1
ATOM 2340 C CA . ASN A 1 290 ? 16.307 -8.759 5.891 1.00 75.12 290 ASN A CA 1
ATOM 2341 C C . ASN A 1 290 ? 15.201 -9.502 6.670 1.00 75.12 290 ASN A C 1
ATOM 2343 O O . ASN A 1 290 ? 14.282 -8.864 7.178 1.00 75.12 290 ASN A O 1
ATOM 2347 N N . LYS A 1 291 ? 15.290 -10.831 6.808 1.00 71.94 291 LYS A N 1
ATOM 2348 C CA . LYS A 1 291 ? 14.309 -11.631 7.562 1.00 71.94 291 LYS A CA 1
ATOM 2349 C C . LYS A 1 291 ? 14.128 -11.163 9.014 1.00 71.94 291 LYS A C 1
ATOM 2351 O O . LYS A 1 291 ? 13.015 -11.215 9.532 1.00 71.94 291 LYS A O 1
ATOM 2356 N N . TYR A 1 292 ? 15.180 -10.621 9.632 1.00 75.44 292 TYR A N 1
ATOM 2357 C CA . TYR A 1 292 ? 15.131 -10.056 10.987 1.00 75.44 292 TYR A CA 1
ATOM 2358 C C . TYR A 1 292 ? 14.265 -8.791 11.102 1.00 75.44 292 TYR A C 1
ATOM 2360 O O . TYR A 1 292 ? 13.845 -8.433 12.196 1.00 75.44 292 TYR A O 1
ATOM 2368 N N . GLU A 1 293 ? 13.946 -8.140 9.983 1.00 80.19 293 GLU A N 1
ATOM 2369 C CA . GLU A 1 293 ? 13.104 -6.941 9.933 1.00 80.19 293 GLU A CA 1
ATOM 2370 C C . GLU A 1 293 ? 11.613 -7.271 9.739 1.00 80.19 293 GLU A C 1
ATOM 2372 O O . GLU A 1 293 ? 10.771 -6.383 9.881 1.00 80.19 293 GLU A O 1
ATOM 2377 N N . LEU A 1 294 ? 11.252 -8.529 9.443 1.00 78.62 294 LEU A N 1
ATOM 2378 C CA . LEU A 1 294 ? 9.864 -8.926 9.163 1.00 78.62 294 LEU A CA 1
ATOM 2379 C C . LEU A 1 294 ? 8.948 -8.716 10.375 1.00 78.62 294 LEU A C 1
ATOM 2381 O O . LEU A 1 294 ? 7.901 -8.076 10.262 1.00 78.62 294 LEU A O 1
ATOM 2385 N N . ILE A 1 295 ? 9.355 -9.229 11.541 1.00 80.19 295 ILE A N 1
ATOM 2386 C CA . ILE A 1 295 ? 8.583 -9.103 12.784 1.00 80.19 295 ILE A CA 1
ATOM 2387 C C . ILE A 1 295 ? 8.565 -7.644 13.268 1.00 80.19 295 ILE A C 1
ATOM 2389 O O . ILE A 1 295 ? 7.465 -7.139 13.499 1.00 80.19 295 ILE A O 1
ATOM 2393 N N . PRO A 1 296 ? 9.704 -6.918 13.349 1.00 84.25 296 PRO A N 1
ATOM 2394 C CA . PRO A 1 296 ? 9.691 -5.494 13.680 1.00 84.25 296 PRO A CA 1
ATOM 2395 C C . PRO A 1 296 ? 8.762 -4.662 12.784 1.00 84.25 296 PRO A C 1
ATOM 2397 O O . PRO A 1 296 ? 7.965 -3.874 13.293 1.00 84.25 296 PRO A O 1
ATOM 2400 N N . THR A 1 297 ? 8.794 -4.889 11.464 1.00 87.00 297 THR A N 1
ATOM 2401 C CA . THR A 1 297 ? 7.912 -4.199 10.506 1.00 87.00 297 THR A CA 1
ATOM 2402 C C . THR A 1 297 ? 6.439 -4.496 10.788 1.00 87.00 297 THR A C 1
ATOM 2404 O O . THR A 1 297 ? 5.607 -3.588 10.778 1.00 87.00 297 THR A O 1
ATOM 2407 N N . ALA A 1 298 ? 6.090 -5.755 11.065 1.00 84.44 298 ALA A N 1
ATOM 2408 C CA . ALA A 1 298 ? 4.715 -6.134 11.371 1.00 84.44 298 ALA A CA 1
ATOM 2409 C C . ALA A 1 298 ? 4.215 -5.508 12.685 1.00 84.44 298 ALA A C 1
ATOM 2411 O O . ALA A 1 298 ? 3.099 -4.987 12.722 1.00 84.44 298 ALA A O 1
ATOM 2412 N N . VAL A 1 299 ? 5.036 -5.523 13.742 1.00 82.19 299 VAL A N 1
ATOM 2413 C CA . VAL A 1 299 ? 4.672 -5.001 15.070 1.00 82.19 299 VAL A CA 1
ATOM 2414 C C . VAL A 1 299 ? 4.428 -3.493 15.019 1.00 82.19 299 VAL A C 1
ATOM 2416 O O . VAL A 1 299 ? 3.370 -3.028 15.442 1.00 82.19 299 VAL A O 1
ATOM 2419 N N . GLU A 1 300 ? 5.352 -2.716 14.451 1.00 89.12 300 GLU A N 1
ATOM 2420 C CA . GLU A 1 300 ? 5.200 -1.256 14.392 1.00 89.12 300 GLU A CA 1
ATOM 2421 C C . GLU A 1 300 ? 4.017 -0.827 13.510 1.00 89.12 300 GLU A C 1
ATOM 2423 O O . GLU A 1 300 ? 3.271 0.096 13.853 1.00 89.12 300 GLU A O 1
ATOM 2428 N N . THR A 1 301 ? 3.805 -1.533 12.395 1.00 92.88 301 THR A N 1
ATOM 2429 C CA . THR A 1 301 ? 2.703 -1.258 11.469 1.00 92.88 301 THR A CA 1
ATOM 2430 C C . THR A 1 301 ? 1.369 -1.569 12.127 1.00 92.88 301 THR A C 1
ATOM 2432 O O . THR A 1 301 ? 0.411 -0.810 11.976 1.00 92.88 301 THR A O 1
ATOM 2435 N N . TRP A 1 302 ? 1.292 -2.659 12.892 1.00 88.81 302 TRP A N 1
ATOM 2436 C CA . TRP A 1 302 ? 0.079 -3.032 13.605 1.00 88.81 302 TRP A CA 1
ATOM 2437 C C . TRP A 1 302 ? -0.342 -1.970 14.627 1.00 88.81 302 TRP A C 1
ATOM 2439 O O . TRP A 1 302 ? -1.505 -1.559 14.639 1.00 88.81 302 TRP A O 1
ATOM 2449 N N . GLU A 1 303 ? 0.603 -1.457 15.417 1.00 86.94 303 GLU A N 1
ATOM 2450 C CA . GLU A 1 303 ? 0.342 -0.380 16.380 1.00 86.94 303 GLU A CA 1
ATOM 2451 C C . GLU A 1 303 ? -0.204 0.885 15.685 1.00 86.94 303 GLU A C 1
ATOM 2453 O O . GLU A 1 303 ? -1.093 1.564 16.207 1.00 86.94 303 GLU A O 1
ATOM 2458 N N . ALA A 1 304 ? 0.258 1.175 14.467 1.00 93.06 304 ALA A N 1
ATOM 2459 C CA . ALA A 1 304 ? -0.258 2.264 13.638 1.00 93.06 304 ALA A CA 1
ATOM 2460 C C . ALA A 1 304 ? -1.683 1.987 13.117 1.00 93.06 304 ALA A C 1
ATOM 2462 O O . ALA A 1 304 ? -2.564 2.850 13.187 1.00 93.06 304 ALA A O 1
ATOM 2463 N N . VAL A 1 305 ? -1.944 0.770 12.628 1.00 93.06 305 VAL A N 1
ATOM 2464 C CA . VAL A 1 305 ? -3.266 0.338 12.136 1.00 93.06 305 VAL A CA 1
ATOM 2465 C C . VAL A 1 305 ? -4.319 0.421 13.243 1.00 93.06 305 VAL A C 1
ATOM 2467 O O . VAL A 1 305 ? -5.432 0.897 13.002 1.00 93.06 305 VAL A O 1
ATOM 2470 N N . GLN A 1 306 ? -3.972 0.062 14.481 1.00 85.00 306 GLN A N 1
ATOM 2471 C CA . GLN A 1 306 ? -4.874 0.193 15.630 1.00 85.00 306 GLN A CA 1
ATOM 2472 C C . GLN A 1 306 ? -5.328 1.641 15.873 1.00 85.00 306 GLN A C 1
ATOM 2474 O O . GLN A 1 306 ? -6.474 1.876 16.275 1.00 85.00 306 GLN A O 1
ATOM 2479 N N . VAL A 1 307 ? -4.479 2.633 15.586 1.00 94.31 307 VAL A N 1
ATOM 2480 C CA . VAL A 1 307 ? -4.855 4.054 15.673 1.00 94.31 307 VAL A CA 1
ATOM 2481 C C . VAL A 1 307 ? -5.912 4.413 14.627 1.00 94.31 307 VAL A C 1
ATOM 2483 O O . VAL A 1 307 ? -6.865 5.141 14.939 1.00 94.31 307 VAL A O 1
ATOM 2486 N N . VAL A 1 308 ? -5.797 3.883 13.405 1.00 95.50 308 VAL A N 1
ATOM 2487 C CA . VAL A 1 308 ? -6.822 4.056 12.363 1.00 95.50 308 VAL A CA 1
ATOM 2488 C C . VAL A 1 308 ? -8.130 3.402 12.796 1.00 95.50 308 VAL A C 1
ATOM 2490 O O . VAL A 1 308 ? -9.165 4.066 12.793 1.00 95.50 308 VAL A O 1
ATOM 2493 N N . MET A 1 309 ? -8.088 2.151 13.265 1.00 91.88 309 MET A N 1
ATOM 2494 C CA . MET A 1 309 ? -9.273 1.435 13.758 1.00 91.88 309 MET A CA 1
ATOM 2495 C C . MET A 1 309 ? -9.971 2.192 14.894 1.00 91.88 309 MET A C 1
ATOM 2497 O O . MET A 1 309 ? -11.190 2.350 14.896 1.00 91.88 309 MET A O 1
ATOM 2501 N N . THR A 1 310 ? -9.204 2.728 15.843 1.00 91.25 310 THR A N 1
ATOM 2502 C CA . THR A 1 310 ? -9.747 3.533 16.946 1.00 91.25 310 THR A CA 1
ATOM 2503 C C . THR A 1 310 ? -10.415 4.809 16.432 1.00 91.25 310 THR A C 1
ATOM 2505 O O . THR A 1 310 ? -11.459 5.220 16.941 1.00 91.25 310 THR A O 1
ATOM 2508 N N . SER A 1 311 ? -9.845 5.425 15.394 1.00 94.69 311 SER A N 1
ATOM 2509 C CA . SER A 1 311 ? -10.405 6.625 14.764 1.00 94.69 311 SER A CA 1
ATOM 2510 C C . SER A 1 311 ? -11.723 6.317 14.042 1.00 94.69 311 SER A C 1
ATOM 2512 O O . SER A 1 311 ? -12.690 7.055 14.223 1.00 94.69 311 SER A O 1
ATOM 2514 N N . VAL A 1 312 ? -11.805 5.179 13.341 1.00 93.44 312 VAL A N 1
ATOM 2515 C CA . VAL A 1 312 ? -13.046 4.655 12.741 1.00 93.44 312 VAL A CA 1
ATOM 2516 C C . VAL A 1 312 ? -14.133 4.461 13.798 1.00 93.44 312 VAL A C 1
ATOM 2518 O O . VAL A 1 312 ? -15.238 4.984 13.658 1.00 93.44 312 VAL A O 1
ATOM 2521 N N . LEU A 1 313 ? -13.818 3.748 14.884 1.00 90.44 313 LEU A N 1
ATOM 2522 C CA . LEU A 1 313 ? -14.776 3.468 15.958 1.00 90.44 313 LEU A CA 1
ATOM 2523 C C . LEU A 1 313 ? -15.279 4.752 16.623 1.00 90.44 313 LEU A C 1
ATOM 2525 O O . LEU A 1 313 ? -16.468 4.875 16.919 1.00 90.44 313 LEU A O 1
ATOM 2529 N N . ARG A 1 314 ? -14.390 5.729 16.834 1.00 90.94 314 ARG A N 1
ATOM 2530 C CA . ARG A 1 314 ? -14.767 7.037 17.375 1.00 90.94 314 ARG A CA 1
ATOM 2531 C C . ARG A 1 314 ? -15.700 7.789 16.428 1.00 90.94 314 ARG A C 1
ATOM 2533 O O . ARG A 1 314 ? -16.685 8.353 16.892 1.00 90.94 314 ARG A O 1
ATOM 2540 N N . ALA A 1 315 ? -15.414 7.792 15.128 1.00 89.44 315 ALA A N 1
ATOM 2541 C CA . ALA A 1 315 ? -16.262 8.455 14.143 1.00 89.44 315 ALA A CA 1
ATOM 2542 C C . ALA A 1 315 ? -17.661 7.832 14.064 1.00 89.44 315 ALA A C 1
ATOM 2544 O O . ALA A 1 315 ? -18.638 8.577 14.039 1.00 89.44 315 ALA A O 1
ATOM 2545 N N . LYS A 1 316 ? -17.766 6.496 14.117 1.00 87.38 316 LYS A N 1
ATOM 2546 C CA . LYS A 1 316 ? -19.064 5.805 14.172 1.00 87.38 316 LYS A CA 1
ATOM 2547 C C . LYS A 1 316 ? -19.894 6.208 15.384 1.00 87.38 316 LYS A C 1
ATOM 2549 O O . LYS A 1 316 ? -21.041 6.611 15.230 1.00 87.38 316 LYS A O 1
ATOM 2554 N N . ARG A 1 317 ? -19.300 6.191 16.579 1.00 84.69 317 ARG A N 1
ATOM 2555 C CA . ARG A 1 317 ? -20.009 6.595 17.805 1.00 84.69 317 ARG A CA 1
ATOM 2556 C C . ARG A 1 317 ? -20.501 8.036 17.748 1.00 84.69 317 ARG A C 1
ATOM 2558 O O . ARG A 1 317 ? -21.624 8.312 18.150 1.00 84.69 317 ARG A O 1
ATOM 2565 N N . LEU A 1 318 ? -19.685 8.941 17.202 1.00 85.69 318 LEU A N 1
ATOM 2566 C CA . LEU A 1 318 ? -20.085 10.334 17.003 1.00 85.69 318 LEU A CA 1
ATOM 2567 C C . LEU A 1 318 ? -21.258 10.457 16.021 1.00 85.69 318 LEU A C 1
ATOM 2569 O O . LEU A 1 318 ? -22.155 11.255 16.275 1.00 85.69 318 LEU A O 1
ATOM 2573 N N . SER A 1 319 ? -21.294 9.658 14.948 1.00 81.50 319 SER A N 1
ATOM 2574 C CA . SER A 1 319 ? -22.452 9.624 14.040 1.00 81.50 319 SER A CA 1
ATOM 2575 C C . SER A 1 319 ? -23.706 9.002 14.666 1.00 81.50 319 SER A C 1
ATOM 2577 O O . SER A 1 319 ? -24.813 9.335 14.260 1.00 81.50 319 SER A O 1
ATOM 2579 N N . GLU A 1 320 ? -23.541 8.144 15.675 1.00 84.12 320 GLU A N 1
ATOM 2580 C CA . GLU A 1 320 ? -24.624 7.489 16.425 1.00 84.12 320 GLU A CA 1
ATOM 2581 C C . GLU A 1 320 ? -25.067 8.284 17.674 1.00 84.12 320 GLU A C 1
ATOM 2583 O O . GLU A 1 320 ? -26.005 7.881 18.359 1.00 84.12 320 GLU A O 1
ATOM 2588 N N . GLY A 1 321 ? -24.423 9.418 17.980 1.00 68.31 321 GLY A N 1
ATOM 2589 C CA . GLY A 1 321 ? -24.766 10.279 19.119 1.00 68.31 321 GLY A CA 1
ATOM 2590 C C . GLY A 1 321 ? -24.198 9.846 20.481 1.00 68.31 321 GLY A C 1
ATOM 2591 O O . GLY A 1 321 ? -24.584 10.417 21.500 1.00 68.31 321 GLY A O 1
ATOM 2592 N N . ASP A 1 322 ? -23.269 8.884 20.534 1.00 63.91 322 ASP A N 1
ATOM 2593 C CA . ASP A 1 322 ? -22.598 8.463 21.776 1.00 63.91 322 ASP A CA 1
ATOM 2594 C C . ASP A 1 322 ? -21.268 9.215 21.964 1.00 63.91 322 ASP A C 1
ATOM 2596 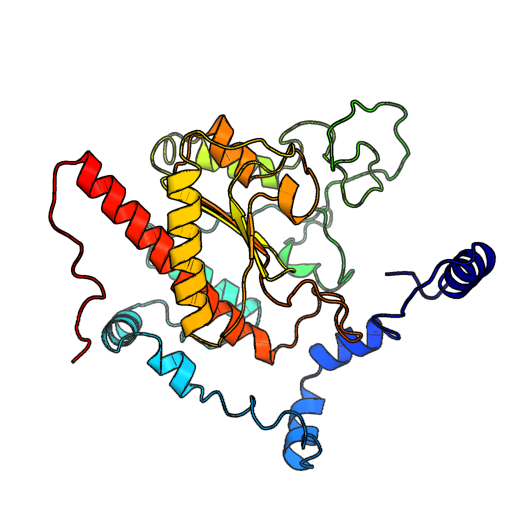O O . ASP A 1 322 ? -20.273 8.977 21.276 1.00 63.91 322 ASP A O 1
ATOM 2600 N N . SER A 1 323 ? -21.235 10.145 22.922 1.00 55.66 323 SER A N 1
ATOM 2601 C CA . SER A 1 323 ? -20.075 10.998 23.222 1.00 55.66 323 SER A CA 1
ATOM 2602 C C . SER A 1 323 ? -19.044 10.358 24.167 1.00 55.66 323 SER A C 1
ATOM 2604 O O . SER A 1 323 ? -18.048 10.994 24.523 1.00 55.66 323 SER A O 1
ATOM 2606 N N . ARG A 1 324 ? -19.226 9.091 24.570 1.00 59.47 324 ARG A N 1
ATOM 2607 C CA . ARG A 1 324 ? -18.295 8.382 25.464 1.00 59.47 324 ARG A CA 1
ATOM 2608 C C . ARG A 1 324 ? -17.060 7.862 24.712 1.00 59.47 324 ARG A C 1
ATOM 2610 O O . ARG A 1 324 ? -17.145 6.990 23.841 1.00 59.47 324 ARG A O 1
ATOM 2617 N N . LEU A 1 325 ? -15.881 8.375 25.082 1.00 50.22 325 LEU A N 1
ATOM 2618 C CA . LEU A 1 325 ? -14.580 7.917 24.569 1.00 50.22 325 LEU A CA 1
ATOM 2619 C C . LEU A 1 325 ? -14.394 6.400 24.799 1.00 50.22 325 LEU A C 1
ATOM 2621 O O . LEU A 1 325 ? -14.738 5.903 25.874 1.00 50.22 325 LEU A O 1
ATOM 2625 N N . PRO A 1 326 ? -13.834 5.639 23.838 1.00 47.59 326 PRO A N 1
ATOM 2626 C CA . PRO A 1 326 ? -13.474 4.245 24.076 1.00 47.59 326 PRO A CA 1
ATOM 2627 C C . PRO A 1 326 ? -12.418 4.139 25.183 1.00 47.59 326 PRO A C 1
ATOM 2629 O O . PRO A 1 326 ? -11.352 4.739 25.085 1.00 47.59 326 PRO A O 1
ATOM 2632 N N . SER A 1 327 ? -12.689 3.332 26.210 1.00 50.03 327 SER A N 1
ATOM 2633 C CA . SER A 1 327 ? -11.711 2.967 27.243 1.00 50.03 327 SER A CA 1
ATOM 2634 C C . SER A 1 327 ? -10.802 1.803 26.832 1.00 50.03 327 SER A C 1
ATOM 2636 O O . SER A 1 327 ? -10.132 1.229 27.688 1.00 50.03 327 SER A O 1
ATOM 2638 N N . LEU A 1 328 ? -10.777 1.408 25.556 1.00 47.66 328 LEU A N 1
ATOM 2639 C CA . LEU A 1 328 ? -9.814 0.413 25.098 1.00 47.66 328 LEU A CA 1
ATOM 2640 C C . LEU A 1 328 ? -8.475 1.127 24.881 1.00 47.66 328 LEU A C 1
ATOM 2642 O O . LEU A 1 328 ? -8.345 1.915 23.953 1.00 47.66 328 LEU A O 1
ATOM 2646 N N . PHE A 1 329 ? -7.517 0.840 25.767 1.00 46.59 329 PHE A N 1
ATOM 2647 C CA . PHE A 1 329 ? -6.099 1.245 25.753 1.00 46.59 329 PHE A CA 1
ATOM 2648 C C . PHE A 1 329 ? -5.677 2.539 26.481 1.00 46.59 329 PHE A C 1
ATOM 2650 O O . PHE A 1 329 ? -4.495 2.864 26.471 1.00 46.59 329 PHE A O 1
ATOM 2657 N N . MET A 1 330 ? -6.558 3.222 27.224 1.00 38.31 330 MET A N 1
ATOM 2658 C CA . MET A 1 330 ? -6.162 4.311 28.148 1.00 38.31 330 MET A CA 1
ATOM 2659 C C . MET A 1 330 ? -6.231 3.880 29.626 1.00 38.31 330 MET A C 1
ATOM 2661 O O . MET A 1 330 ? -7.143 4.265 30.351 1.00 38.31 330 MET A O 1
ATOM 2665 N N . ARG A 1 331 ? -5.262 3.075 30.082 1.00 37.53 331 ARG A N 1
ATOM 2666 C CA . ARG A 1 331 ? -4.872 2.874 31.501 1.00 37.53 331 ARG A CA 1
ATOM 2667 C C . ARG A 1 331 ? -3.420 2.365 31.495 1.00 37.53 331 ARG A C 1
ATOM 2669 O O . ARG A 1 331 ? -3.196 1.318 30.912 1.00 37.53 331 ARG A O 1
ATOM 2676 N N . LYS A 1 332 ? -2.386 2.977 32.077 1.00 34.16 332 LYS A N 1
ATOM 2677 C CA . LYS A 1 332 ? -2.180 4.169 32.913 1.00 34.16 332 LYS A CA 1
ATOM 2678 C C . LYS A 1 332 ? -0.806 4.748 32.517 1.00 34.16 332 LYS A C 1
ATOM 2680 O O . LYS A 1 332 ? 0.146 3.982 32.431 1.00 34.16 332 LYS A O 1
ATOM 2685 N N . GLN A 1 333 ? -0.693 6.062 32.340 1.00 33.16 333 GLN A N 1
ATOM 2686 C CA . GLN A 1 333 ? 0.531 6.779 32.710 1.00 33.16 333 GLN A CA 1
ATOM 2687 C C . GLN A 1 333 ? 0.299 7.278 34.137 1.00 33.16 333 GLN A C 1
ATOM 268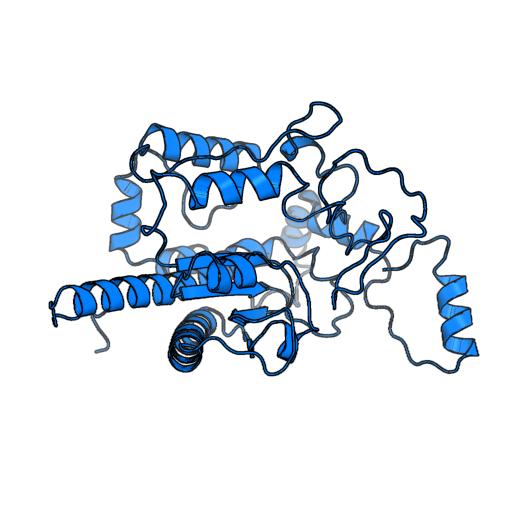9 O O . GLN A 1 333 ? -0.483 8.204 34.341 1.00 33.16 333 GLN A O 1
ATOM 2694 N N . LEU A 1 334 ? 0.895 6.583 35.100 1.00 30.72 334 LEU A N 1
ATOM 2695 C CA . LEU A 1 334 ? 1.334 7.105 36.391 1.00 30.72 334 LEU A CA 1
ATOM 2696 C C . LEU A 1 334 ? 2.647 6.406 36.714 1.00 30.72 334 LEU A C 1
ATOM 2698 O O . LEU A 1 334 ? 2.659 5.161 36.569 1.00 30.72 334 LEU A O 1
#

Mean predicted aligned error: 12.49 Å

Foldseek 3Di:
DDPPVCPVVVVCVCVVVVHDDDQLEPDPPVLLCVQVDPVCVVVCVVVVVPPPPPVQVPPPLVLLVVLDPPVNVVVLVPDPQHDDQLDDDPPVNVVVSLVSCCVVPVPPHDDDQQDAAPVRHRPSPCCPPDVPQQDGRPPDDQDADPDDDDQWAADCGSPDSRHPDPDQCPRSRNVVVVCVCCDPVNQPVAQEAEAEAADALEKAADDQREPPDDDPCRVVLVVLLVVLQVQLCVSPNAHHYYDHNCVPPRHHPNDPQNCCCVPRVHDHGIYGHFDDHPDSRSNDPRSSDRPSCPSSRVSSNVSSVVSSVLVSVCVVCVVVVNPDRDPVPCDDDD

pLDDT: mean 75.16, std 19.16, range [30.72, 98.31]